Protein AF-A0A379V0P2-F1 (afdb_monomer)

Foldseek 3Di:
DPPQVVDPDGPPDDQDPDDDLPPDAQANVVCLLQPDAQDPVNLVVLLVVLVLQLVCQDPVVVVDPDPDADDDDDDPPPCRVSSVSLVLQLQQQDWGDDPRDIHTSLVSCVVRDPDPVSSVSSVSNNVAREDEQTDALVVQFDPPCPDCRVLLSVLLSVLVVVVHHSPDSLRSVVLVVCVVVVLNVQLQVQLCVQPVDGCSVCVVVCVVCLQSSLRSCCRSVVHDSVVSSVCSVCSVVPDDDDPVVSVVSVCVVVVVVPVGYHYDYHDDDDDDDDDDD

Solvent-accessible surface area (backbone atoms only — not comparable to full-atom values): 16680 Å² total; per-residue (Å²): 134,66,74,72,78,74,47,97,60,77,87,88,62,92,71,80,91,69,85,55,73,84,69,72,53,38,56,60,52,44,50,52,53,68,68,58,76,77,46,76,66,55,47,52,55,52,47,59,49,46,70,64,44,40,70,63,68,45,93,68,38,85,80,50,90,75,83,81,81,72,84,79,81,79,63,90,89,68,47,64,68,50,51,53,51,52,49,44,34,36,45,43,34,36,75,31,50,50,97,93,44,74,46,40,40,56,66,58,43,62,86,65,50,87,52,66,68,59,53,48,48,52,49,58,44,35,71,40,52,33,52,66,62,72,65,56,59,82,83,58,49,60,92,82,48,82,71,62,37,69,58,51,36,51,48,23,57,50,26,46,74,75,70,40,49,40,90,44,67,41,57,24,49,50,52,49,53,30,48,76,71,70,28,38,68,48,24,41,51,40,29,27,72,74,68,78,42,57,50,91,74,48,60,87,51,42,87,82,43,46,66,57,48,13,48,15,42,11,70,38,71,72,49,53,48,68,61,30,37,55,48,61,77,40,34,75,82,68,55,77,86,47,72,66,54,50,52,48,51,53,46,54,57,41,53,69,61,38,89,71,49,50,78,57,86,63,70,64,85,91,79,81,90,77,96,74,135

Structure (mmCIF, N/CA/C/O backbone):
data_AF-A0A379V0P2-F1
#
_entry.id   AF-A0A379V0P2-F1
#
loop_
_atom_site.group_PDB
_atom_site.id
_atom_site.type_symbol
_atom_site.label_atom_id
_atom_site.label_alt_id
_atom_site.label_comp_id
_atom_site.label_asym_id
_atom_site.label_entity_id
_atom_site.label_seq_id
_atom_site.pdbx_PDB_ins_code
_atom_site.Cartn_x
_atom_site.Cartn_y
_atom_site.Cartn_z
_atom_site.occupancy
_atom_site.B_iso_or_equiv
_atom_site.auth_seq_id
_atom_site.auth_comp_id
_atom_site.auth_asym_id
_atom_site.auth_atom_id
_atom_site.pdbx_PDB_model_num
ATOM 1 N N . MET A 1 1 ? 5.912 12.669 -48.091 1.00 65.56 1 MET A N 1
ATOM 2 C CA . MET A 1 1 ? 6.358 11.934 -46.890 1.00 65.56 1 MET A CA 1
ATOM 3 C C . MET A 1 1 ? 5.606 12.523 -45.713 1.00 65.56 1 MET A C 1
ATOM 5 O O . MET A 1 1 ? 5.783 13.708 -45.461 1.00 65.56 1 MET A O 1
ATOM 9 N N . ASN A 1 2 ? 4.696 11.772 -45.091 1.00 76.38 2 ASN A N 1
ATOM 10 C CA . ASN A 1 2 ? 3.996 12.263 -43.905 1.00 76.38 2 ASN A CA 1
ATOM 11 C C . ASN A 1 2 ? 4.897 12.003 -42.688 1.00 76.38 2 ASN A C 1
ATOM 13 O O . ASN A 1 2 ? 5.326 10.869 -42.485 1.00 76.38 2 ASN A O 1
ATOM 17 N N . ILE A 1 3 ? 5.233 13.050 -41.932 1.00 79.44 3 ILE A N 1
ATOM 18 C CA . ILE A 1 3 ? 6.176 12.992 -40.799 1.00 79.44 3 ILE A CA 1
ATOM 19 C C . ILE A 1 3 ? 5.711 11.976 -39.742 1.00 79.44 3 ILE A C 1
ATOM 21 O O . ILE A 1 3 ? 6.533 11.308 -39.124 1.00 79.44 3 ILE A O 1
ATOM 25 N N . GLU A 1 4 ? 4.398 11.785 -39.612 1.00 78.44 4 GLU A N 1
ATOM 26 C CA . GLU A 1 4 ? 3.777 10.786 -38.736 1.00 78.44 4 GLU A CA 1
ATOM 27 C C . GLU A 1 4 ? 4.279 9.357 -38.983 1.00 78.44 4 GLU A C 1
ATOM 29 O O . GLU A 1 4 ? 4.405 8.586 -38.039 1.00 78.44 4 GLU A O 1
ATOM 34 N N . GLN A 1 5 ? 4.617 9.010 -40.228 1.00 78.94 5 GLN A N 1
ATOM 35 C CA . GLN A 1 5 ? 5.043 7.658 -40.613 1.00 78.94 5 GLN A CA 1
ATOM 36 C C . GLN A 1 5 ? 6.495 7.338 -40.220 1.00 78.94 5 GLN A C 1
ATOM 38 O O . GLN A 1 5 ? 6.946 6.215 -40.419 1.00 78.94 5 GLN A O 1
ATOM 43 N N . ILE A 1 6 ? 7.236 8.318 -39.693 1.00 83.25 6 ILE A N 1
ATOM 44 C CA . ILE A 1 6 ? 8.616 8.145 -39.217 1.00 83.25 6 ILE A CA 1
ATOM 45 C C . ILE A 1 6 ? 8.632 7.644 -37.766 1.00 83.25 6 ILE A C 1
ATOM 47 O O . ILE A 1 6 ? 9.599 7.018 -37.336 1.00 83.25 6 ILE A O 1
ATOM 51 N N . PHE A 1 7 ? 7.579 7.926 -36.997 1.00 77.56 7 PHE A N 1
ATOM 52 C CA . PHE A 1 7 ? 7.532 7.601 -35.578 1.00 77.56 7 PHE A CA 1
ATOM 53 C C . PHE A 1 7 ? 7.066 6.166 -35.353 1.00 77.56 7 PHE A C 1
ATOM 55 O O . PHE A 1 7 ? 6.069 5.724 -35.914 1.00 77.56 7 PHE A O 1
ATOM 62 N N . GLU A 1 8 ? 7.755 5.467 -34.453 1.00 79.56 8 GLU A N 1
ATOM 63 C CA . GLU A 1 8 ? 7.392 4.114 -34.019 1.00 79.56 8 GLU A CA 1
ATOM 64 C C . GLU A 1 8 ? 6.000 4.062 -33.364 1.00 79.56 8 GLU A C 1
ATOM 66 O O . GLU A 1 8 ? 5.297 3.057 -33.448 1.00 79.56 8 GLU A O 1
ATOM 71 N N . LYS A 1 9 ? 5.568 5.170 -32.750 1.00 80.44 9 LYS A N 1
ATOM 72 C CA . LYS A 1 9 ? 4.276 5.295 -32.069 1.00 80.44 9 LYS A CA 1
ATOM 73 C C . LYS A 1 9 ? 3.488 6.512 -32.554 1.00 80.44 9 LYS A C 1
ATOM 75 O O . LYS A 1 9 ? 4.064 7.551 -32.875 1.00 80.44 9 LYS A O 1
ATOM 80 N N . ARG A 1 10 ? 2.153 6.407 -32.525 1.00 79.19 10 ARG A N 1
ATOM 81 C CA . ARG A 1 10 ? 1.208 7.448 -32.980 1.00 79.19 10 ARG A CA 1
ATOM 82 C C . ARG A 1 10 ? 1.357 8.773 -32.229 1.00 79.19 10 ARG A C 1
ATOM 84 O O . ARG A 1 10 ? 1.380 8.768 -31.004 1.00 79.19 10 ARG A O 1
ATOM 91 N N . LEU A 1 11 ? 1.400 9.903 -32.934 1.00 74.62 11 LEU A N 1
ATOM 92 C CA . LEU A 1 11 ? 1.623 11.229 -32.331 1.00 74.62 11 LEU A CA 1
ATOM 93 C C . LEU A 1 11 ? 0.430 11.783 -31.535 1.00 74.62 11 LEU A C 1
ATOM 95 O O . LEU A 1 11 ? 0.625 12.623 -30.665 1.00 74.62 11 LEU A O 1
ATOM 99 N N . ASP A 1 12 ? -0.788 11.315 -31.804 1.00 76.25 12 ASP A N 1
ATOM 100 C CA . ASP A 1 12 ? -2.032 11.787 -31.180 1.00 76.25 12 ASP A CA 1
ATOM 101 C C . ASP A 1 12 ? -2.375 11.083 -29.856 1.00 76.25 12 ASP A C 1
ATOM 103 O O . ASP A 1 12 ? -3.457 11.272 -29.296 1.00 76.25 12 ASP A O 1
ATOM 107 N N . ARG A 1 13 ? -1.453 10.266 -29.338 1.00 74.31 13 ARG A N 1
ATOM 108 C CA . ARG A 1 13 ? -1.627 9.554 -28.071 1.00 74.31 13 ARG A CA 1
ATOM 109 C C . ARG A 1 13 ? -1.558 10.514 -26.884 1.00 74.31 13 ARG A C 1
ATOM 111 O O . ARG A 1 13 ? -0.700 11.392 -26.823 1.00 74.31 13 ARG A O 1
ATOM 118 N N . ASN A 1 14 ? -2.449 10.320 -25.915 1.00 71.19 14 ASN A N 1
ATOM 119 C CA . ASN A 1 14 ? -2.467 11.124 -24.700 1.00 71.19 14 ASN A CA 1
ATOM 120 C C . ASN A 1 14 ? -1.348 10.666 -23.751 1.00 71.19 14 ASN A C 1
ATOM 122 O O . ASN A 1 14 ? -1.363 9.527 -23.284 1.00 71.19 14 ASN A O 1
ATOM 126 N N . ILE A 1 15 ? -0.384 11.546 -23.475 1.00 69.69 15 ILE A N 1
ATOM 127 C CA . ILE A 1 15 ? 0.731 11.288 -22.558 1.00 69.69 15 ILE A CA 1
ATOM 128 C C . ILE A 1 15 ? 0.608 12.252 -21.384 1.00 69.69 15 ILE A C 1
ATOM 130 O O . ILE A 1 15 ? 0.593 13.472 -21.559 1.00 69.69 15 ILE A O 1
ATOM 134 N N . ASN A 1 16 ? 0.565 11.709 -20.170 1.00 68.25 16 ASN A N 1
ATOM 135 C CA . ASN A 1 16 ? 0.543 12.528 -18.966 1.00 68.25 16 ASN A CA 1
ATOM 136 C C . ASN A 1 16 ? 1.901 13.226 -18.797 1.00 68.25 16 ASN A C 1
ATOM 138 O O . ASN A 1 16 ? 2.923 12.581 -18.576 1.00 68.25 16 ASN A O 1
ATOM 142 N N . GLY A 1 17 ? 1.912 14.560 -18.869 1.00 59.22 17 GLY A N 1
ATOM 143 C CA . GLY A 1 17 ? 3.137 15.354 -18.714 1.00 59.22 17 GLY A CA 1
ATOM 144 C C . GLY A 1 17 ? 3.717 15.353 -17.292 1.00 59.22 17 GLY A C 1
ATOM 145 O O . GLY A 1 17 ? 4.877 15.710 -17.101 1.00 59.22 17 GLY A O 1
ATOM 146 N N . VAL A 1 18 ? 2.928 14.954 -16.288 1.00 68.06 18 VAL A N 1
ATOM 147 C CA . VAL A 1 18 ? 3.353 14.873 -14.885 1.00 68.06 18 VAL A CA 1
ATOM 148 C C . VAL A 1 18 ? 2.914 13.541 -14.295 1.00 68.06 18 VAL A C 1
ATOM 150 O O . VAL A 1 18 ? 1.723 13.250 -14.216 1.00 68.06 18 VAL A O 1
ATOM 153 N N . VAL A 1 19 ? 3.887 12.761 -13.827 1.00 69.31 19 VAL A N 1
ATOM 154 C CA . VAL A 1 19 ? 3.643 11.496 -13.131 1.00 69.31 19 VAL A CA 1
ATOM 155 C C . VAL A 1 19 ? 3.271 11.782 -11.677 1.00 69.31 19 VAL A C 1
ATOM 157 O O . VAL A 1 19 ? 4.075 12.334 -10.924 1.00 69.31 19 VAL A O 1
ATOM 160 N N . LYS A 1 20 ? 2.059 11.387 -11.280 1.00 73.00 20 LYS A N 1
ATOM 161 C CA . LYS A 1 20 ? 1.567 11.455 -9.897 1.00 73.00 20 LYS A CA 1
ATOM 162 C C . LYS A 1 20 ? 1.593 10.072 -9.257 1.00 73.00 20 LYS A C 1
ATOM 164 O O . LYS A 1 20 ? 1.265 9.085 -9.918 1.00 73.00 20 LYS A O 1
ATOM 169 N N . ALA A 1 21 ? 1.978 10.005 -7.985 1.00 68.62 21 ALA A N 1
ATOM 170 C CA . ALA A 1 21 ? 2.024 8.751 -7.232 1.00 68.62 21 ALA A CA 1
ATOM 171 C C . ALA A 1 21 ? 0.614 8.191 -6.982 1.00 68.62 21 ALA A C 1
ATOM 173 O O . ALA A 1 21 ? 0.418 6.981 -6.991 1.00 68.62 21 ALA A O 1
ATOM 174 N N . GLU A 1 22 ? -0.363 9.082 -6.817 1.00 67.19 22 GLU A N 1
ATOM 175 C CA . GLU A 1 22 ? -1.757 8.774 -6.493 1.00 67.19 22 GLU A CA 1
ATOM 176 C C . GLU A 1 22 ? -2.541 8.268 -7.714 1.00 67.19 22 GLU A C 1
ATOM 178 O O . GLU A 1 22 ? -3.561 7.593 -7.573 1.00 67.19 22 GLU A O 1
ATOM 183 N N . GLN A 1 23 ? -2.062 8.572 -8.92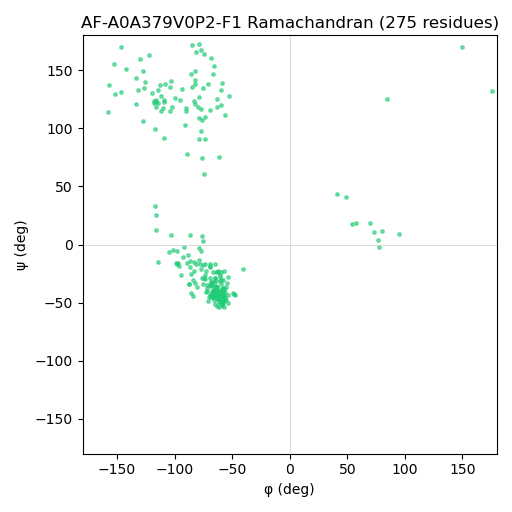6 1.00 75.44 23 GLN A N 1
ATOM 184 C CA . GLN A 1 23 ? -2.681 8.117 -10.165 1.00 75.44 23 GLN A CA 1
ATOM 185 C C . GLN A 1 23 ? -2.339 6.650 -10.406 1.00 75.44 23 GLN A C 1
ATOM 187 O O . GLN A 1 23 ? -1.263 6.311 -10.905 1.00 75.44 23 GLN A O 1
ATOM 192 N N . THR A 1 24 ? -3.274 5.792 -10.022 1.00 72.81 24 THR A N 1
ATOM 193 C CA . THR A 1 24 ? -3.113 4.342 -10.025 1.00 72.81 24 THR A CA 1
ATOM 194 C C . THR A 1 24 ? -4.075 3.649 -10.981 1.00 72.81 24 THR A C 1
ATOM 196 O O . THR A 1 24 ? -4.158 2.435 -10.918 1.00 72.81 24 THR A O 1
ATOM 199 N N . ASP A 1 25 ? -4.778 4.340 -11.881 1.00 86.62 25 ASP A N 1
ATOM 200 C CA . ASP A 1 25 ? -5.670 3.682 -12.842 1.00 86.62 25 ASP A CA 1
ATOM 201 C C . ASP A 1 25 ? -4.904 2.813 -13.857 1.00 86.62 25 ASP A C 1
ATOM 203 O O . ASP A 1 25 ? -3.771 3.113 -14.244 1.00 86.62 25 ASP A O 1
ATOM 207 N N . ASP A 1 26 ? -5.531 1.714 -14.282 1.00 87.81 26 ASP A N 1
ATOM 208 C CA . ASP A 1 26 ? -4.913 0.712 -15.156 1.00 87.81 26 ASP A CA 1
ATOM 209 C C . ASP A 1 26 ? -4.535 1.269 -16.533 1.00 87.81 26 ASP A C 1
ATOM 211 O O . ASP A 1 26 ? -3.484 0.915 -17.063 1.00 87.81 26 ASP A O 1
ATOM 215 N N . ALA A 1 27 ? -5.347 2.168 -17.095 1.00 87.62 27 ALA A N 1
ATOM 216 C CA . ALA A 1 27 ? -5.077 2.762 -18.401 1.00 87.62 27 ALA A CA 1
ATOM 217 C C . ALA A 1 27 ? -3.817 3.638 -18.370 1.00 87.62 27 ALA A C 1
ATOM 219 O O . ALA A 1 27 ? -2.966 3.535 -19.253 1.00 87.62 27 ALA A O 1
ATOM 220 N N . SER A 1 28 ? -3.658 4.460 -17.333 1.00 87.56 28 SER A N 1
ATOM 221 C CA . SER A 1 28 ? -2.463 5.283 -17.153 1.00 87.56 28 SER A CA 1
ATOM 222 C C . SER A 1 28 ? -1.237 4.432 -16.847 1.00 87.56 28 SER A C 1
ATOM 224 O O . SER A 1 28 ? -0.189 4.662 -17.442 1.00 87.56 28 SER A O 1
ATOM 226 N N . ALA A 1 29 ? -1.363 3.415 -15.987 1.00 90.06 29 ALA A N 1
ATOM 227 C CA . ALA A 1 29 ? -0.268 2.489 -15.700 1.00 90.06 29 ALA A CA 1
ATOM 228 C C . ALA A 1 29 ? 0.183 1.726 -16.957 1.00 90.06 29 ALA A C 1
ATOM 230 O O . ALA A 1 29 ? 1.381 1.574 -17.179 1.00 90.06 29 ALA A O 1
ATOM 231 N N . TRP A 1 30 ? -0.759 1.297 -17.803 1.00 92.50 30 TRP A N 1
ATOM 232 C CA . TRP A 1 30 ? -0.465 0.672 -19.091 1.00 92.50 30 TRP A CA 1
ATOM 233 C C . TRP A 1 30 ? 0.345 1.599 -19.995 1.00 92.50 30 TRP A C 1
ATOM 235 O O . TRP A 1 30 ? 1.387 1.197 -20.503 1.00 92.50 30 TRP A O 1
ATOM 245 N N . ILE A 1 31 ? -0.117 2.839 -20.187 1.00 90.00 31 ILE A N 1
ATOM 246 C CA . ILE A 1 31 ? 0.573 3.821 -21.035 1.00 90.00 31 ILE A CA 1
ATOM 247 C C . ILE A 1 31 ? 1.964 4.129 -20.469 1.00 90.00 31 ILE A C 1
ATOM 249 O O . ILE A 1 31 ? 2.933 4.141 -21.221 1.00 90.00 31 ILE A O 1
ATOM 253 N N . GLU A 1 32 ? 2.091 4.330 -19.154 1.00 90.94 32 GLU A N 1
ATOM 254 C CA . GLU A 1 32 ? 3.380 4.559 -18.489 1.00 90.94 32 GLU A CA 1
ATOM 255 C C . GLU A 1 32 ? 4.348 3.390 -18.728 1.00 90.94 32 GLU A C 1
ATOM 257 O O . GLU A 1 32 ? 5.478 3.611 -19.160 1.00 90.94 32 GLU A O 1
ATOM 262 N N . LEU A 1 33 ? 3.900 2.148 -18.507 1.00 92.75 33 LEU A N 1
ATOM 263 C CA . LEU A 1 33 ? 4.700 0.941 -18.724 1.00 92.75 33 LEU A CA 1
ATOM 264 C C . LEU A 1 33 ? 5.085 0.756 -20.190 1.00 92.75 33 LEU A C 1
ATOM 266 O O . LEU A 1 33 ? 6.221 0.378 -20.459 1.00 92.75 33 LEU A O 1
ATOM 270 N N . ASP A 1 34 ? 4.180 1.030 -21.129 1.00 91.62 34 ASP A N 1
ATOM 271 C CA . ASP A 1 34 ? 4.408 0.874 -22.566 1.00 91.62 34 ASP A CA 1
ATOM 272 C C . ASP A 1 34 ? 5.343 1.955 -23.131 1.00 91.62 34 ASP A C 1
ATOM 274 O O . ASP A 1 34 ? 6.252 1.656 -23.909 1.00 91.62 34 ASP A O 1
ATOM 278 N N . GLU A 1 35 ? 5.193 3.210 -22.705 1.00 88.62 35 GLU A N 1
ATOM 279 C CA . GLU A 1 35 ? 6.041 4.335 -23.124 1.00 88.62 35 GLU A CA 1
ATOM 280 C C . GLU A 1 35 ? 7.392 4.384 -22.398 1.00 88.62 35 GLU A C 1
ATOM 282 O O . GLU A 1 35 ? 8.284 5.110 -22.833 1.00 88.62 35 GLU A O 1
ATOM 287 N N . TYR A 1 36 ? 7.583 3.633 -21.307 1.00 91.44 36 TYR A N 1
ATOM 288 C CA . TYR A 1 36 ? 8.836 3.685 -20.556 1.00 91.44 36 TYR A CA 1
ATOM 289 C C . TYR A 1 36 ? 10.026 3.201 -21.392 1.00 91.44 36 TYR A C 1
ATOM 291 O O . TYR A 1 36 ? 10.072 2.039 -21.800 1.00 91.44 36 TYR A O 1
ATOM 299 N N . VAL A 1 37 ? 11.006 4.075 -21.622 1.00 89.75 37 VAL A N 1
ATOM 300 C CA . VAL A 1 37 ? 12.232 3.754 -22.363 1.00 89.75 37 VAL A CA 1
ATOM 301 C C . VAL A 1 37 ? 13.367 3.492 -21.382 1.00 89.75 37 VAL A C 1
ATOM 303 O O . VAL A 1 37 ? 13.680 4.334 -20.540 1.00 89.75 37 VAL A O 1
ATOM 306 N N . ILE A 1 38 ? 14.016 2.338 -21.520 1.00 90.44 38 ILE A N 1
ATOM 307 C CA . ILE A 1 38 ? 15.169 1.958 -20.703 1.00 90.44 38 ILE A CA 1
ATOM 308 C C . ILE A 1 38 ? 16.434 2.426 -21.417 1.00 90.44 38 ILE A C 1
ATOM 310 O O . ILE A 1 38 ? 16.875 1.825 -22.396 1.00 90.44 38 ILE A O 1
ATOM 314 N N . THR A 1 39 ? 17.011 3.529 -20.944 1.00 91.38 39 THR A N 1
ATOM 315 C CA . THR A 1 39 ? 18.349 3.947 -21.378 1.00 91.38 39 THR A CA 1
ATOM 316 C C . THR A 1 39 ? 19.416 3.097 -20.695 1.00 91.38 39 THR A C 1
ATOM 318 O O . THR A 1 39 ? 19.152 2.413 -19.705 1.00 91.38 39 THR A O 1
ATOM 321 N N . ARG A 1 40 ? 20.656 3.181 -21.183 1.00 90.00 40 ARG A N 1
ATOM 322 C CA . ARG A 1 40 ? 21.793 2.458 -20.601 1.00 90.00 40 ARG A CA 1
ATOM 323 C C . ARG A 1 40 ? 22.015 2.809 -19.124 1.00 90.00 40 ARG A C 1
ATOM 325 O O . ARG A 1 40 ? 22.353 1.942 -18.325 1.00 90.00 40 ARG A O 1
ATOM 332 N N . GLU A 1 41 ? 21.817 4.071 -18.757 1.00 90.31 41 GLU A N 1
ATOM 333 C CA . GLU A 1 41 ? 21.939 4.552 -17.380 1.00 90.31 41 GLU A CA 1
ATOM 334 C C . GLU A 1 41 ? 20.818 3.997 -16.494 1.00 90.31 41 GLU A C 1
ATOM 336 O O . GLU A 1 41 ? 21.085 3.507 -15.397 1.00 90.31 41 GLU A O 1
ATOM 341 N N . LEU A 1 42 ? 19.569 4.023 -16.979 1.00 90.94 42 LEU A N 1
ATOM 342 C CA . LEU A 1 42 ? 18.424 3.464 -16.255 1.00 90.94 42 LEU A CA 1
ATOM 343 C C . LEU A 1 42 ? 18.568 1.957 -16.048 1.00 90.94 42 LEU A C 1
ATOM 345 O O . LEU A 1 42 ? 18.282 1.468 -14.956 1.00 90.94 42 LEU A O 1
ATOM 349 N N . GLU A 1 43 ? 19.057 1.233 -17.056 1.00 91.44 43 GLU A N 1
ATOM 350 C CA . GLU A 1 43 ? 19.358 -0.192 -16.930 1.00 91.44 43 GLU A CA 1
ATOM 351 C C . GLU A 1 43 ? 20.383 -0.442 -15.815 1.00 91.44 43 GLU A C 1
ATOM 353 O O . GLU A 1 43 ? 20.175 -1.313 -14.972 1.00 91.44 43 GLU A O 1
ATOM 358 N N . GLY A 1 44 ? 21.446 0.367 -15.748 1.00 92.31 44 GLY A N 1
ATOM 359 C CA . GLY A 1 44 ? 22.437 0.297 -14.672 1.00 92.31 44 GLY A CA 1
ATOM 360 C C . GLY A 1 44 ? 21.830 0.510 -13.280 1.00 92.31 44 GLY A C 1
ATOM 361 O O . GLY A 1 44 ? 22.144 -0.234 -12.351 1.00 92.31 44 GLY A O 1
ATOM 362 N N . HIS A 1 45 ? 20.921 1.479 -13.130 1.00 92.31 45 HIS A N 1
ATOM 363 C CA . HIS A 1 45 ? 20.222 1.723 -11.864 1.00 92.31 45 HIS A CA 1
ATOM 364 C C . HIS A 1 45 ? 19.289 0.576 -11.463 1.00 92.31 45 HIS A C 1
ATOM 366 O O . HIS A 1 45 ? 19.288 0.175 -10.298 1.00 92.31 45 HIS A O 1
ATOM 372 N N . LEU A 1 46 ? 18.515 0.032 -12.408 1.00 92.38 46 LEU A N 1
ATOM 373 C CA . LEU A 1 46 ? 17.653 -1.118 -12.137 1.00 92.38 46 LEU A CA 1
ATOM 374 C C . LEU A 1 46 ? 18.488 -2.348 -11.765 1.00 92.38 46 LEU A C 1
ATOM 376 O O . LEU A 1 46 ? 18.161 -3.033 -10.800 1.00 92.38 46 LEU A O 1
ATOM 380 N N . ARG A 1 47 ? 19.596 -2.602 -12.469 1.00 91.94 47 ARG A N 1
ATOM 381 C CA . ARG A 1 47 ? 20.501 -3.716 -12.170 1.00 91.94 47 ARG A CA 1
ATOM 382 C C . ARG A 1 47 ? 21.047 -3.634 -10.751 1.00 91.94 47 ARG A C 1
ATOM 384 O O . ARG A 1 47 ? 20.890 -4.582 -9.991 1.00 91.94 47 ARG A O 1
ATOM 391 N N . HIS A 1 48 ? 21.579 -2.477 -10.365 1.00 90.62 48 HIS A N 1
ATOM 392 C CA . HIS A 1 48 ? 22.095 -2.266 -9.014 1.00 90.62 48 HIS A CA 1
ATOM 393 C C . HIS A 1 48 ? 21.025 -2.487 -7.930 1.00 90.62 48 HIS A C 1
ATOM 395 O O . HIS A 1 48 ? 21.294 -3.063 -6.871 1.00 90.62 48 HIS A O 1
ATOM 401 N N . PHE A 1 49 ? 19.786 -2.065 -8.206 1.00 91.19 49 PHE A N 1
ATOM 402 C CA . PHE A 1 49 ? 18.655 -2.336 -7.328 1.00 91.19 49 PHE A CA 1
ATOM 403 C C . PHE A 1 49 ? 18.375 -3.844 -7.210 1.00 91.19 49 PHE A C 1
ATOM 405 O O . PHE A 1 49 ? 18.323 -4.363 -6.096 1.00 91.19 49 PHE A O 1
ATOM 412 N N . PHE A 1 50 ? 18.221 -4.559 -8.331 1.00 88.88 50 PHE A N 1
ATOM 413 C CA . PHE A 1 50 ? 17.860 -5.982 -8.323 1.00 88.88 50 PHE A CA 1
ATOM 414 C C . PHE A 1 50 ? 18.973 -6.884 -7.772 1.00 88.88 50 PHE A C 1
ATOM 416 O O . PHE A 1 50 ? 18.661 -7.846 -7.074 1.00 88.88 50 PHE A O 1
ATOM 423 N N . GLU A 1 51 ? 20.247 -6.536 -7.967 1.00 86.25 51 GLU A N 1
ATOM 424 C CA . GLU A 1 51 ? 21.390 -7.209 -7.327 1.00 86.25 51 GLU A CA 1
ATOM 425 C C . GLU A 1 51 ? 21.304 -7.170 -5.794 1.00 86.25 51 GLU A C 1
ATOM 427 O O . GLU A 1 51 ? 21.639 -8.144 -5.122 1.00 86.25 51 GLU A O 1
ATOM 432 N N . SER A 1 52 ? 20.815 -6.057 -5.238 1.00 84.06 52 SER A N 1
ATOM 433 C CA . SER A 1 52 ? 20.625 -5.891 -3.791 1.00 84.06 52 SER A CA 1
ATOM 434 C C . SER A 1 52 ? 19.310 -6.509 -3.301 1.00 84.06 52 SER A C 1
ATOM 436 O O . SER A 1 52 ? 19.225 -6.997 -2.177 1.00 84.06 52 SER A O 1
ATOM 438 N N . TYR A 1 53 ? 18.271 -6.481 -4.138 1.00 84.44 53 TYR A N 1
ATOM 439 C CA . TYR A 1 53 ? 16.910 -6.876 -3.782 1.00 84.44 53 TYR A CA 1
ATOM 440 C C . TYR A 1 53 ? 16.661 -8.389 -3.878 1.00 84.44 53 TYR A C 1
ATOM 442 O O . TYR A 1 53 ? 16.068 -8.969 -2.972 1.00 84.44 53 TYR A O 1
ATOM 450 N N . VAL A 1 54 ? 17.116 -9.052 -4.948 1.00 84.19 54 VAL A N 1
ATOM 451 C CA . VAL A 1 54 ? 16.860 -10.487 -5.200 1.00 84.19 54 VAL A CA 1
ATOM 452 C C . VAL A 1 54 ? 17.366 -11.396 -4.068 1.00 84.19 54 VAL A C 1
ATOM 454 O O . VAL A 1 54 ? 16.618 -12.282 -3.648 1.00 84.19 54 VAL A O 1
ATOM 457 N N . PRO A 1 55 ? 18.569 -11.187 -3.491 1.00 79.75 55 PRO A N 1
ATOM 458 C CA . PRO A 1 55 ? 19.014 -11.972 -2.339 1.00 79.75 55 PRO A CA 1
ATOM 459 C C . PRO A 1 55 ? 18.090 -11.847 -1.116 1.00 79.75 55 PRO A C 1
ATOM 461 O O . PRO A 1 55 ? 18.050 -12.747 -0.278 1.00 79.75 55 PRO A O 1
ATOM 464 N N . ALA A 1 56 ? 17.323 -10.755 -1.015 1.00 74.69 56 ALA A N 1
ATOM 465 C CA . ALA A 1 56 ? 16.418 -10.492 0.099 1.00 74.69 56 ALA A CA 1
ATOM 466 C C . ALA A 1 56 ? 15.018 -11.105 -0.051 1.00 74.69 56 ALA A C 1
ATOM 468 O O . ALA A 1 56 ? 14.287 -11.172 0.938 1.00 74.69 56 ALA A O 1
ATOM 469 N N . THR A 1 57 ? 14.627 -11.560 -1.245 1.00 70.88 57 THR A N 1
ATOM 470 C CA . THR A 1 57 ? 13.272 -12.082 -1.506 1.00 70.88 57 THR A CA 1
ATOM 471 C C . THR A 1 57 ? 13.167 -13.610 -1.481 1.00 70.88 57 THR A C 1
ATOM 473 O O . THR A 1 57 ? 12.070 -14.147 -1.302 1.00 70.88 57 THR A O 1
ATOM 476 N N . GLY A 1 58 ? 14.297 -14.321 -1.561 1.00 64.12 58 GLY A N 1
ATOM 477 C CA . GLY A 1 58 ? 14.356 -15.785 -1.605 1.00 64.12 58 GLY A CA 1
ATOM 478 C C . GLY A 1 58 ? 14.188 -16.517 -0.256 1.00 64.12 58 GLY A C 1
ATOM 479 O O . GLY A 1 58 ? 14.179 -15.910 0.816 1.00 64.12 58 GLY A O 1
ATOM 480 N N . PRO A 1 59 ? 14.085 -17.862 -0.269 1.00 56.09 59 PRO A N 1
ATOM 481 C CA . PRO A 1 59 ? 13.941 -18.698 0.932 1.00 56.09 59 PRO A CA 1
ATOM 482 C C . PRO A 1 59 ? 15.152 -18.667 1.886 1.00 56.09 59 PRO A C 1
ATOM 484 O O . PRO A 1 59 ? 14.994 -18.991 3.062 1.00 56.09 59 PRO A O 1
ATOM 487 N N . GLU A 1 60 ? 16.327 -18.210 1.435 1.00 52.25 60 GLU A N 1
ATOM 488 C CA . GLU A 1 60 ? 17.515 -17.973 2.279 1.00 52.25 60 GLU A CA 1
ATOM 489 C C . GLU A 1 60 ? 17.445 -16.702 3.150 1.00 52.25 60 GLU A C 1
ATOM 491 O O . GLU A 1 60 ? 18.367 -16.430 3.921 1.00 52.25 60 GLU A O 1
ATOM 496 N N . ARG A 1 61 ? 16.320 -15.973 3.107 1.00 54.69 61 ARG A N 1
ATOM 497 C CA . ARG A 1 61 ? 15.950 -14.813 3.947 1.00 54.69 61 ARG A CA 1
ATOM 498 C C . ARG A 1 61 ? 16.308 -14.901 5.438 1.00 54.69 61 ARG A C 1
ATOM 500 O O . ARG A 1 61 ? 16.425 -13.876 6.094 1.00 54.69 61 ARG A O 1
ATOM 507 N N . ILE A 1 62 ? 16.515 -16.105 5.971 1.00 48.66 62 ILE A N 1
ATOM 508 C CA . ILE A 1 62 ? 16.887 -16.363 7.370 1.00 48.66 62 ILE A CA 1
ATOM 509 C C . ILE A 1 62 ? 18.294 -15.833 7.717 1.00 48.66 62 ILE A C 1
ATOM 511 O O . ILE A 1 62 ? 18.558 -15.559 8.883 1.00 48.66 62 ILE A O 1
ATOM 515 N N . ARG A 1 63 ? 19.201 -15.650 6.744 1.00 45.56 63 ARG A N 1
ATOM 516 C CA . ARG A 1 63 ? 20.587 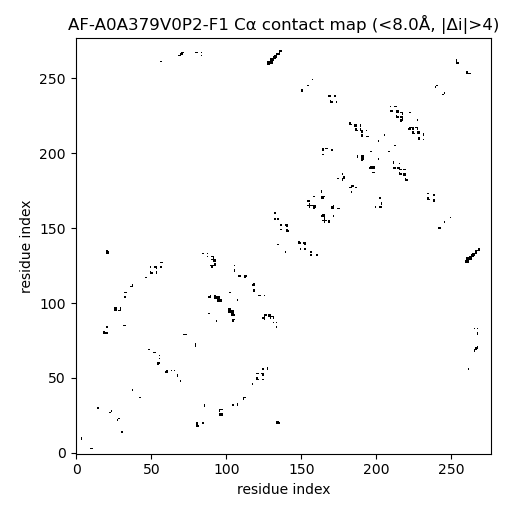-15.218 7.025 1.00 45.56 63 ARG A CA 1
ATOM 517 C C . ARG A 1 63 ? 20.835 -13.714 6.966 1.00 45.56 63 ARG A C 1
ATOM 519 O O . ARG A 1 63 ? 21.898 -13.274 7.394 1.00 45.56 63 ARG A O 1
ATOM 526 N N . MET A 1 64 ? 19.886 -12.931 6.467 1.00 47.41 64 MET A N 1
ATOM 527 C CA . MET A 1 64 ? 20.043 -11.488 6.390 1.00 47.41 64 MET A CA 1
ATOM 528 C C . MET A 1 64 ? 18.842 -10.807 7.042 1.00 47.41 64 MET A C 1
ATOM 530 O O . MET A 1 64 ? 17.749 -10.757 6.481 1.00 47.41 64 MET A O 1
ATOM 534 N N . GLU A 1 65 ? 19.058 -10.246 8.229 1.00 52.19 65 GLU A N 1
ATOM 535 C CA . GLU A 1 65 ? 18.226 -9.181 8.791 1.00 52.19 65 GLU A CA 1
ATOM 536 C C . GLU A 1 65 ? 18.319 -7.964 7.849 1.00 52.19 65 GLU A C 1
ATOM 538 O O . GLU A 1 65 ? 19.094 -7.034 8.069 1.00 52.19 65 GLU A O 1
ATOM 543 N N . ASN A 1 66 ? 17.633 -8.026 6.707 1.00 53.81 66 ASN A N 1
ATOM 544 C CA . ASN A 1 66 ? 17.899 -7.167 5.558 1.00 53.81 66 ASN A CA 1
ATOM 545 C C . ASN A 1 66 ? 17.409 -5.735 5.791 1.00 53.81 66 ASN A C 1
ATOM 547 O O . ASN A 1 66 ? 16.285 -5.363 5.462 1.00 53.81 66 ASN A O 1
ATOM 551 N N . LYS A 1 67 ? 18.308 -4.914 6.337 1.00 65.94 67 LYS A N 1
ATOM 552 C CA . LYS A 1 67 ? 18.222 -3.453 6.438 1.00 65.94 67 LYS A CA 1
ATOM 553 C C . LYS A 1 67 ? 18.487 -2.810 5.071 1.00 65.94 67 LYS A C 1
ATOM 555 O O . LYS A 1 67 ? 19.460 -2.075 4.918 1.00 65.94 67 LYS A O 1
ATOM 560 N N . ILE A 1 68 ? 17.670 -3.113 4.061 1.00 74.31 68 ILE A N 1
ATOM 561 C CA . ILE A 1 68 ? 17.851 -2.509 2.735 1.00 74.31 68 ILE A CA 1
ATOM 562 C C . ILE A 1 68 ? 17.050 -1.212 2.655 1.00 74.31 68 ILE A C 1
ATOM 564 O O . ILE A 1 68 ? 15.826 -1.205 2.759 1.00 74.31 68 ILE A O 1
ATOM 568 N N . GLY A 1 69 ? 17.764 -0.106 2.465 1.00 81.44 69 GLY A N 1
ATOM 569 C CA . GLY A 1 69 ? 17.197 1.199 2.156 1.00 81.44 69 GLY A CA 1
ATOM 570 C C . GLY A 1 69 ? 17.729 1.680 0.814 1.00 81.44 69 GLY A C 1
ATOM 571 O O . GLY A 1 69 ? 18.936 1.664 0.587 1.00 81.44 69 GLY A O 1
ATOM 572 N N . VAL A 1 70 ? 16.832 2.116 -0.070 1.00 85.56 70 VAL A N 1
ATOM 573 C CA . VAL A 1 70 ? 17.189 2.653 -1.390 1.00 85.56 70 VAL A CA 1
ATOM 574 C C . VAL A 1 70 ? 16.884 4.143 -1.418 1.00 85.56 70 VAL A C 1
ATOM 576 O O . VAL A 1 70 ? 15.770 4.562 -1.104 1.00 85.56 70 VAL A O 1
ATOM 579 N N . TRP A 1 71 ? 17.877 4.941 -1.808 1.00 89.19 71 TRP A N 1
ATOM 580 C CA . TRP A 1 71 ? 17.752 6.387 -1.957 1.00 89.19 71 TRP A CA 1
ATOM 581 C C . TRP A 1 71 ? 17.947 6.784 -3.419 1.00 89.19 71 TRP A C 1
ATOM 583 O O . TRP A 1 71 ? 19.018 6.578 -3.986 1.00 89.19 71 TRP A O 1
ATOM 593 N N . VAL A 1 72 ? 16.919 7.379 -4.026 1.00 88.56 72 VAL A N 1
ATOM 594 C CA . VAL A 1 72 ? 16.962 7.859 -5.414 1.00 88.56 72 VAL A CA 1
ATOM 595 C C . VAL A 1 72 ? 17.096 9.381 -5.413 1.00 88.56 72 VAL A C 1
ATOM 597 O O . VAL A 1 72 ? 16.189 10.093 -4.981 1.00 88.56 72 VAL A O 1
ATOM 600 N N . SER A 1 73 ? 18.219 9.891 -5.917 1.00 88.81 73 SER A N 1
ATOM 601 C CA . SER A 1 73 ? 18.530 11.325 -5.994 1.00 88.81 73 SER A CA 1
ATOM 602 C C . SER A 1 73 ? 18.799 11.780 -7.433 1.00 88.81 73 SER A C 1
ATOM 604 O O . SER A 1 73 ? 18.990 10.969 -8.332 1.00 88.81 73 SER A O 1
ATOM 606 N N . GLY A 1 74 ? 18.746 13.095 -7.680 1.00 86.94 74 GLY A N 1
ATOM 607 C CA . GLY A 1 74 ? 18.906 13.675 -9.020 1.00 86.94 74 GLY A CA 1
ATOM 608 C C . GLY A 1 74 ? 18.136 14.984 -9.220 1.00 86.94 74 GLY A C 1
ATOM 609 O O . GLY A 1 74 ? 17.296 15.362 -8.398 1.00 86.94 74 GLY A O 1
ATOM 610 N N . PHE A 1 75 ? 18.394 15.675 -10.329 1.00 85.69 75 PHE A N 1
ATOM 611 C CA . PHE A 1 75 ? 17.835 17.000 -10.632 1.00 85.69 75 PHE A CA 1
ATOM 612 C C . PHE A 1 75 ? 16.320 16.993 -10.892 1.00 85.69 75 PHE A C 1
ATOM 614 O O . PHE A 1 75 ? 15.715 15.958 -11.176 1.00 85.69 75 PHE A O 1
ATOM 621 N N . PHE A 1 76 ? 15.669 18.152 -10.772 1.00 80.31 76 PHE A N 1
ATOM 622 C CA . PHE A 1 76 ? 14.262 18.287 -11.157 1.00 80.31 76 PHE A CA 1
ATOM 623 C C . PHE A 1 76 ? 14.077 17.930 -12.642 1.00 80.31 76 PHE A C 1
ATOM 625 O O . PHE A 1 76 ? 14.925 18.260 -13.465 1.00 80.31 76 PHE A O 1
ATOM 632 N N . GLY A 1 77 ? 13.003 17.209 -12.972 1.00 81.38 77 GLY A N 1
ATOM 633 C CA . GLY A 1 77 ? 12.755 16.727 -14.337 1.00 81.38 77 GLY A CA 1
ATOM 634 C C . GLY A 1 77 ? 13.572 15.499 -14.764 1.00 81.38 77 GLY A C 1
ATOM 635 O O . GLY A 1 77 ? 13.333 14.975 -15.842 1.00 81.38 77 GLY A O 1
ATOM 636 N N . SER A 1 78 ? 14.470 14.964 -13.925 1.00 84.75 78 SER A N 1
ATOM 637 C CA . SER A 1 78 ? 15.298 13.794 -14.277 1.00 84.75 78 SER A CA 1
ATOM 638 C C . SER A 1 78 ? 14.564 12.441 -14.235 1.00 84.75 78 SER A C 1
ATOM 640 O O . SER A 1 78 ? 15.204 11.397 -14.289 1.00 84.75 78 SER A O 1
ATOM 642 N N . GLY A 1 79 ? 13.240 12.430 -14.042 1.00 86.56 79 GLY A N 1
ATOM 643 C CA . GLY A 1 79 ? 12.436 11.202 -14.044 1.00 86.56 79 GLY A CA 1
ATOM 644 C C . GLY A 1 79 ? 12.436 10.366 -12.754 1.00 86.56 79 GLY A C 1
ATOM 645 O O . GLY A 1 79 ? 11.913 9.261 -12.778 1.00 86.56 79 GLY A O 1
ATOM 646 N N . LYS A 1 80 ? 12.947 10.857 -11.613 1.00 90.12 80 LYS A N 1
ATOM 647 C CA . LYS A 1 80 ? 13.025 10.082 -10.344 1.00 90.12 80 LYS A CA 1
ATOM 648 C C . LYS A 1 80 ? 11.695 9.477 -9.886 1.00 90.12 80 LYS A C 1
ATOM 650 O O . LYS A 1 80 ? 11.628 8.293 -9.577 1.00 90.12 80 LYS A O 1
ATOM 655 N N . SER A 1 81 ? 10.639 10.289 -9.838 1.00 87.19 81 SER A N 1
ATOM 656 C CA . SER A 1 81 ? 9.314 9.825 -9.413 1.00 87.19 81 SER A CA 1
ATOM 657 C C . SER A 1 81 ? 8.749 8.802 -10.397 1.00 87.19 81 SER A C 1
ATOM 659 O O . SER A 1 81 ? 8.151 7.820 -9.975 1.00 87.19 81 SER A O 1
ATOM 661 N N . HIS A 1 82 ? 9.009 8.988 -11.696 1.00 88.50 82 HIS A N 1
ATOM 662 C CA . HIS A 1 82 ? 8.625 8.023 -12.722 1.00 88.50 82 HIS A CA 1
ATOM 663 C C . HIS A 1 82 ? 9.395 6.706 -12.565 1.00 88.50 82 HIS A C 1
ATOM 665 O O . HIS A 1 82 ? 8.777 5.652 -12.562 1.00 88.50 82 HIS A O 1
ATOM 671 N N . PHE A 1 83 ? 10.708 6.755 -12.326 1.00 91.88 83 PHE A N 1
ATOM 672 C CA . PHE A 1 83 ? 11.529 5.575 -12.038 1.00 91.88 83 PHE A CA 1
ATOM 673 C C . PHE A 1 83 ? 10.992 4.776 -10.843 1.00 91.88 83 PHE A C 1
ATOM 675 O O . PHE A 1 83 ? 10.807 3.569 -10.950 1.00 91.88 83 PHE A O 1
ATOM 682 N N . ILE A 1 84 ? 10.678 5.444 -9.729 1.00 91.69 84 ILE A N 1
ATOM 683 C CA . ILE A 1 84 ? 10.124 4.789 -8.532 1.00 91.69 84 ILE A CA 1
ATOM 684 C C . ILE A 1 84 ? 8.750 4.173 -8.816 1.00 91.69 84 ILE A C 1
ATOM 686 O O . ILE A 1 84 ? 8.469 3.071 -8.353 1.00 91.69 84 ILE A O 1
ATOM 690 N N . LYS A 1 85 ? 7.904 4.855 -9.594 1.00 90.88 85 LYS A N 1
ATOM 691 C CA . LYS A 1 85 ? 6.579 4.350 -9.978 1.00 90.88 85 LYS A CA 1
ATOM 692 C C . LYS A 1 85 ? 6.663 3.135 -10.907 1.00 90.88 85 LYS A C 1
ATOM 694 O O . LYS A 1 85 ? 5.935 2.167 -10.742 1.00 90.88 85 LYS A O 1
ATOM 699 N N . ILE A 1 86 ? 7.595 3.140 -11.851 1.00 92.62 86 ILE A N 1
ATOM 700 C CA . ILE A 1 86 ? 7.845 1.982 -12.709 1.00 92.62 86 ILE A CA 1
ATOM 701 C C . ILE A 1 86 ? 8.404 0.815 -11.895 1.00 92.62 86 ILE A C 1
ATOM 703 O O . ILE A 1 86 ? 7.963 -0.324 -12.059 1.00 92.62 86 ILE A O 1
ATOM 707 N N . LEU A 1 87 ? 9.325 1.094 -10.969 1.00 92.62 87 LEU A N 1
ATOM 708 C CA . LEU A 1 87 ? 9.852 0.070 -10.080 1.00 92.62 87 LEU A CA 1
ATOM 709 C C . LEU A 1 87 ? 8.756 -0.518 -9.183 1.00 92.62 87 LEU A C 1
ATOM 711 O O . LEU A 1 87 ? 8.748 -1.726 -8.969 1.00 92.62 87 LEU A O 1
ATOM 715 N N . SER A 1 88 ? 7.798 0.285 -8.708 1.00 91.19 88 SER A N 1
ATOM 716 C CA . SER A 1 88 ? 6.676 -0.225 -7.911 1.00 91.19 88 SER A CA 1
ATOM 717 C C . SER A 1 88 ? 5.762 -1.157 -8.712 1.00 91.19 88 SER A C 1
ATOM 719 O O . SER A 1 88 ? 5.360 -2.203 -8.194 1.00 91.19 88 SER A O 1
ATOM 721 N N . TYR A 1 89 ? 5.479 -0.838 -9.981 1.00 92.75 89 TYR A N 1
ATOM 722 C CA . TYR A 1 89 ? 4.731 -1.730 -10.874 1.00 92.75 89 TYR A CA 1
ATOM 723 C C . TYR A 1 89 ? 5.470 -3.042 -11.131 1.00 92.75 89 TYR A C 1
ATOM 725 O O . TYR A 1 89 ? 4.850 -4.104 -11.084 1.00 92.75 89 TYR A O 1
ATOM 733 N N . LEU A 1 90 ? 6.786 -2.977 -11.361 1.00 92.19 90 LEU A N 1
ATOM 734 C CA . LEU A 1 90 ? 7.624 -4.161 -11.537 1.00 92.19 90 LEU A CA 1
ATOM 735 C C . LEU A 1 90 ? 7.620 -5.036 -10.284 1.00 92.19 90 LEU A C 1
ATOM 737 O O . LEU A 1 90 ? 7.277 -6.207 -10.377 1.00 92.19 90 LEU A O 1
ATOM 741 N N . LEU A 1 91 ? 7.933 -4.474 -9.114 1.00 90.62 91 LEU A N 1
ATOM 742 C CA . LEU A 1 91 ? 8.022 -5.214 -7.851 1.00 90.62 91 LEU A CA 1
ATOM 743 C C . LEU A 1 91 ? 6.718 -5.930 -7.479 1.00 90.62 91 LEU A C 1
ATOM 745 O O . LEU A 1 91 ? 6.750 -7.076 -7.047 1.00 90.62 91 LEU A O 1
ATOM 749 N N . SER A 1 92 ? 5.574 -5.272 -7.677 1.00 89.94 92 SER A N 1
ATOM 750 C CA . SER A 1 92 ? 4.249 -5.873 -7.447 1.00 89.94 92 SER A CA 1
ATOM 751 C C . SER A 1 92 ? 3.787 -6.797 -8.581 1.00 89.94 92 SER A C 1
ATOM 753 O O . SER A 1 92 ? 2.702 -7.371 -8.505 1.00 89.94 92 SER A O 1
ATOM 755 N N . ASN A 1 93 ? 4.581 -6.915 -9.652 1.00 93.06 93 ASN A N 1
ATOM 756 C CA . ASN A 1 93 ? 4.218 -7.523 -10.929 1.00 93.06 93 ASN A CA 1
ATOM 757 C C . ASN A 1 93 ? 2.806 -7.155 -11.395 1.00 93.06 93 ASN A C 1
ATOM 759 O O . ASN A 1 93 ? 2.016 -8.015 -11.814 1.00 93.06 93 ASN A O 1
ATOM 763 N N . ARG A 1 94 ? 2.468 -5.872 -11.247 1.00 91.19 94 ARG A N 1
ATOM 764 C CA . ARG A 1 94 ? 1.098 -5.385 -11.345 1.00 91.19 94 ARG A CA 1
ATOM 765 C C . ARG A 1 94 ? 0.459 -5.841 -12.657 1.00 91.19 94 ARG A C 1
ATOM 767 O O . ARG A 1 94 ? 1.008 -5.608 -13.732 1.00 91.19 94 ARG A O 1
ATOM 774 N N . LYS A 1 95 ? -0.717 -6.460 -12.566 1.00 93.38 95 LYS A N 1
ATOM 775 C CA . LYS A 1 95 ? -1.565 -6.733 -13.727 1.00 93.38 95 LYS A CA 1
ATOM 776 C C . LYS A 1 95 ? -2.298 -5.446 -14.106 1.00 93.38 95 LYS A C 1
ATOM 778 O O . LYS A 1 95 ? -2.911 -4.826 -13.241 1.00 93.38 95 LYS A O 1
ATOM 783 N N . VAL A 1 96 ? -2.197 -5.040 -15.366 1.00 93.19 96 VAL A N 1
ATOM 784 C CA . VAL A 1 96 ? -2.843 -3.841 -15.912 1.00 93.19 96 VAL A CA 1
ATOM 785 C C . VAL A 1 96 ? -3.678 -4.213 -17.132 1.00 93.19 96 VAL A C 1
ATOM 787 O O . VAL A 1 96 ? -3.259 -5.043 -17.945 1.00 93.19 96 VAL A O 1
ATOM 790 N N . SER A 1 97 ? -4.860 -3.609 -17.255 1.00 91.81 97 SER A N 1
ATOM 791 C CA . SER A 1 97 ? -5.779 -3.813 -18.378 1.00 91.81 97 SER A CA 1
ATOM 792 C C . SER A 1 97 ? -5.956 -2.543 -19.208 1.00 91.81 97 SER A C 1
ATOM 794 O O . SER A 1 97 ? -6.205 -1.461 -18.677 1.00 91.81 97 SER A O 1
ATOM 796 N N . HIS A 1 98 ? -5.864 -2.665 -20.531 1.00 91.06 98 HIS A N 1
ATOM 797 C CA . HIS A 1 98 ? -6.156 -1.574 -21.455 1.00 91.06 98 HIS A CA 1
ATOM 798 C C . HIS A 1 98 ? -6.766 -2.109 -22.753 1.00 91.06 98 HIS A C 1
ATOM 800 O O . HIS A 1 98 ? -6.251 -3.048 -23.357 1.00 91.06 98 HIS A O 1
ATOM 806 N N . ASN A 1 99 ? -7.882 -1.513 -23.190 1.00 88.06 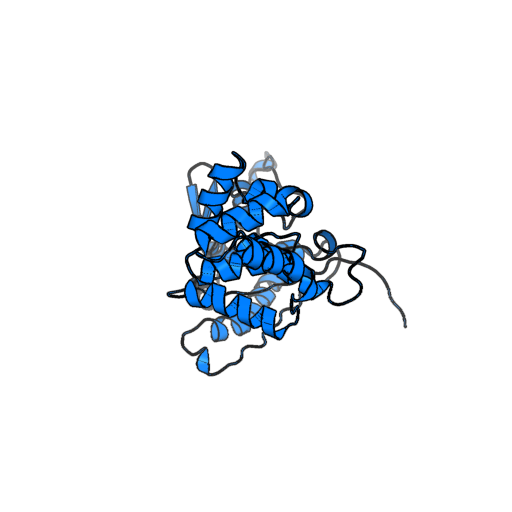99 ASN A N 1
ATOM 807 C CA . ASN A 1 99 ? -8.604 -1.881 -24.418 1.00 88.06 99 ASN A CA 1
ATOM 808 C C . ASN A 1 99 ? -8.881 -3.394 -24.557 1.00 88.06 99 ASN A C 1
ATOM 810 O O . ASN A 1 99 ? -8.729 -3.968 -25.633 1.00 88.06 99 ASN A O 1
ATOM 814 N N . GLY A 1 100 ? -9.256 -4.055 -23.456 1.00 88.06 100 GLY A N 1
ATOM 815 C CA . GLY A 1 100 ? -9.561 -5.491 -23.432 1.00 88.06 100 GLY A CA 1
ATOM 816 C C . GLY A 1 100 ? -8.338 -6.415 -23.461 1.00 88.06 100 GLY A C 1
ATOM 817 O O . GLY A 1 100 ? -8.507 -7.629 -23.499 1.00 88.06 100 GLY A O 1
ATOM 818 N N . THR A 1 101 ? -7.120 -5.866 -23.423 1.00 92.06 101 THR A N 1
ATOM 819 C CA . THR A 1 101 ? -5.883 -6.640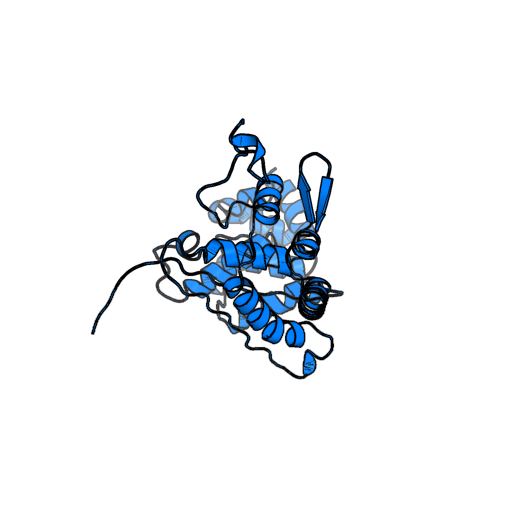 -23.264 1.00 92.06 101 THR A CA 1
ATOM 820 C C . THR A 1 101 ? -5.373 -6.494 -21.841 1.00 92.06 101 THR A C 1
ATOM 822 O O . THR A 1 101 ? -5.305 -5.387 -21.314 1.00 92.06 101 THR A O 1
ATOM 825 N N . GLU A 1 102 ? -4.967 -7.603 -21.234 1.00 94.31 102 GLU A N 1
ATOM 826 C CA . GLU A 1 102 ? -4.347 -7.617 -19.914 1.00 94.31 102 GLU A CA 1
ATOM 827 C C . GLU A 1 102 ? -2.889 -8.050 -20.021 1.00 94.31 102 GLU A C 1
ATOM 829 O O . GLU A 1 102 ? -2.564 -8.996 -20.742 1.00 94.31 102 GLU A O 1
ATOM 834 N N . ARG A 1 103 ? -2.005 -7.371 -19.292 1.00 93.94 103 ARG A N 1
ATOM 835 C CA . ARG A 1 103 ? -0.578 -7.694 -19.232 1.00 93.94 103 ARG A CA 1
ATOM 836 C C . ARG A 1 103 ? -0.042 -7.476 -17.826 1.00 93.94 103 ARG A C 1
ATOM 838 O O . ARG A 1 103 ? -0.531 -6.629 -17.083 1.00 93.94 103 ARG A O 1
ATOM 845 N N . HIS A 1 104 ? 0.977 -8.244 -17.467 1.00 94.31 104 HIS A N 1
ATOM 846 C CA . HIS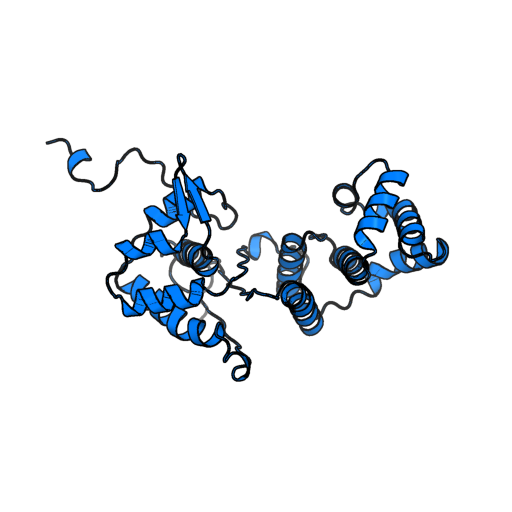 A 1 104 ? 1.740 -8.018 -16.244 1.00 94.31 104 HIS A CA 1
ATOM 847 C C . HIS A 1 104 ? 2.848 -7.000 -16.499 1.00 94.31 104 HIS A C 1
ATOM 849 O O . HIS A 1 104 ? 3.436 -7.000 -17.581 1.00 94.31 104 HIS A O 1
ATOM 855 N N . ALA A 1 105 ? 3.175 -6.180 -15.500 1.00 93.62 105 ALA A N 1
ATOM 856 C CA . ALA A 1 105 ? 4.237 -5.181 -15.593 1.00 93.62 105 ALA A CA 1
ATOM 857 C C . ALA A 1 105 ? 5.547 -5.774 -16.135 1.00 93.62 105 ALA A C 1
ATOM 859 O O . ALA A 1 105 ? 6.151 -5.177 -17.019 1.00 93.62 105 ALA A O 1
ATOM 860 N N . TYR A 1 106 ? 5.928 -6.979 -15.691 1.00 94.12 106 TYR A N 1
ATOM 861 C CA . TYR A 1 106 ? 7.105 -7.697 -16.191 1.00 94.12 106 TYR A CA 1
ATOM 862 C C . TYR A 1 106 ? 7.124 -7.866 -17.722 1.00 94.12 106 TYR A C 1
ATOM 864 O O . TYR A 1 106 ? 8.146 -7.596 -18.349 1.00 94.12 106 TYR A O 1
ATOM 872 N N . SER A 1 107 ? 5.993 -8.226 -18.341 1.00 93.50 107 SER A N 1
ATOM 873 C CA . SER A 1 107 ? 5.919 -8.495 -19.790 1.00 93.50 107 SER A CA 1
ATOM 874 C C . SER A 1 107 ? 6.218 -7.273 -20.665 1.00 93.50 107 SER A C 1
ATOM 876 O O . SER A 1 107 ? 6.689 -7.413 -21.786 1.00 93.50 107 SER A O 1
ATOM 878 N N . PHE A 1 108 ? 6.032 -6.050 -20.152 1.00 93.56 108 PHE A N 1
ATOM 879 C CA . PHE A 1 108 ? 6.428 -4.838 -20.880 1.00 93.56 108 PHE A CA 1
ATOM 880 C C . PHE A 1 108 ? 7.949 -4.683 -20.988 1.00 93.56 108 PHE A C 1
ATOM 882 O O . PHE A 1 108 ? 8.417 -3.914 -21.822 1.00 93.56 108 PHE A O 1
ATOM 889 N N . PHE A 1 109 ? 8.721 -5.362 -20.135 1.00 92.81 109 PHE A N 1
ATOM 890 C CA . PHE A 1 109 ? 10.176 -5.237 -20.065 1.00 92.81 109 PHE A CA 1
ATOM 891 C C . PHE A 1 109 ? 10.907 -6.324 -20.853 1.00 92.81 109 PHE A C 1
ATOM 893 O O . PHE A 1 109 ? 12.082 -6.128 -21.162 1.00 92.81 109 PHE A O 1
ATOM 900 N N . GLU A 1 110 ? 10.225 -7.413 -21.222 1.00 91.31 110 GLU A N 1
ATOM 901 C CA . GLU A 1 110 ? 10.788 -8.518 -22.014 1.00 91.31 110 GLU A CA 1
ATOM 902 C C . GLU A 1 110 ? 11.354 -8.020 -23.351 1.00 91.31 110 GLU A C 1
ATOM 904 O O . GLU A 1 110 ? 12.480 -8.352 -23.708 1.00 91.31 110 GLU A O 1
ATOM 909 N N . ASP A 1 111 ? 10.626 -7.133 -24.033 1.00 86.44 111 ASP A N 1
ATOM 910 C CA . ASP A 1 111 ? 11.061 -6.558 -25.313 1.00 86.44 111 ASP A CA 1
ATOM 911 C C . ASP A 1 111 ? 12.049 -5.387 -25.144 1.00 86.44 111 ASP A C 1
ATOM 913 O O . ASP A 1 111 ? 12.739 -4.991 -26.088 1.00 86.44 111 ASP A O 1
ATOM 917 N N . LYS A 1 112 ? 12.129 -4.807 -23.938 1.00 90.75 112 LYS A N 1
ATOM 918 C CA . LYS A 1 112 ? 12.915 -3.591 -23.653 1.00 90.75 112 LYS A CA 1
ATOM 919 C C . LYS A 1 112 ? 14.314 -3.893 -23.130 1.00 90.75 112 LYS A C 1
ATOM 921 O O . LYS A 1 112 ? 15.213 -3.070 -23.299 1.00 90.75 112 LYS A O 1
ATOM 926 N N . ILE A 1 113 ? 14.507 -5.049 -22.498 1.00 90.88 113 ILE A N 1
ATOM 927 C CA . ILE A 1 113 ? 15.782 -5.477 -21.922 1.00 90.88 113 ILE A CA 1
ATOM 928 C C . ILE A 1 113 ? 16.333 -6.635 -22.750 1.00 90.88 113 ILE A C 1
ATOM 930 O O . ILE A 1 113 ? 15.757 -7.712 -22.800 1.00 90.88 113 ILE A O 1
ATOM 934 N N . LYS A 1 114 ? 17.498 -6.435 -23.370 1.00 88.31 114 LYS A N 1
ATOM 935 C CA . LYS A 1 114 ? 18.139 -7.468 -24.204 1.00 88.31 114 LYS A CA 1
ATOM 936 C C . LYS A 1 114 ? 18.951 -8.486 -23.403 1.00 88.31 114 LYS A C 1
ATOM 938 O O . LYS A 1 114 ? 19.222 -9.577 -23.897 1.00 88.31 114 LYS A O 1
ATOM 943 N N . ASP A 1 115 ? 19.388 -8.121 -22.200 1.00 91.75 115 ASP A N 1
ATOM 944 C CA . ASP A 1 115 ? 20.172 -9.001 -21.334 1.00 91.75 115 ASP A CA 1
ATOM 945 C C . ASP A 1 115 ? 19.267 -10.022 -20.626 1.00 91.75 115 ASP A C 1
ATOM 947 O O . ASP A 1 115 ? 18.523 -9.693 -19.699 1.00 91.75 115 ASP A O 1
ATOM 951 N N . ALA A 1 116 ? 19.378 -11.283 -21.047 1.00 89.94 116 ALA A N 1
ATOM 952 C CA . ALA A 1 116 ? 18.609 -12.394 -20.502 1.00 89.94 116 ALA A CA 1
ATOM 953 C C . ALA A 1 116 ? 18.906 -12.678 -19.018 1.00 89.94 116 ALA A C 1
ATOM 955 O O . ALA A 1 116 ? 18.005 -13.104 -18.295 1.00 89.94 116 ALA A O 1
ATOM 956 N N . LEU A 1 117 ? 20.136 -12.441 -18.541 1.00 89.62 117 LEU A N 1
ATOM 957 C CA . LEU A 1 117 ? 20.474 -12.644 -17.127 1.00 89.62 117 LEU A CA 1
ATOM 958 C C . LEU A 1 117 ? 19.779 -11.598 -16.262 1.00 89.62 117 LEU A C 1
ATOM 960 O O . LEU A 1 117 ? 19.179 -11.931 -15.242 1.00 89.62 117 LEU A O 1
ATOM 964 N N . PHE A 1 118 ? 19.793 -10.346 -16.715 1.00 91.06 118 PHE A N 1
ATOM 965 C CA . PHE A 1 118 ? 19.115 -9.269 -16.012 1.00 91.06 118 PHE A CA 1
ATOM 966 C C . PHE A 1 118 ? 17.595 -9.462 -15.991 1.00 91.06 118 PHE A C 1
ATOM 968 O O . PHE A 1 118 ? 16.975 -9.346 -14.933 1.00 91.06 118 PHE A O 1
ATOM 975 N N . LEU A 1 119 ? 16.996 -9.853 -17.122 1.00 92.12 119 LEU A N 1
ATOM 976 C CA . LEU A 1 119 ? 15.584 -10.240 -17.165 1.00 92.12 119 LEU A CA 1
ATOM 977 C C . LEU A 1 119 ? 15.265 -11.388 -16.203 1.00 92.12 119 LEU A C 1
ATOM 979 O O . LEU A 1 119 ? 14.208 -11.364 -15.576 1.00 92.12 119 LEU A O 1
ATOM 983 N N . ALA A 1 120 ? 16.155 -12.375 -16.062 1.00 90.19 120 ALA A N 1
ATOM 984 C CA . ALA A 1 120 ? 15.964 -13.479 -15.129 1.00 90.19 120 ALA A CA 1
ATOM 985 C C . ALA A 1 120 ? 15.997 -13.021 -13.662 1.00 90.19 120 ALA A C 1
ATOM 987 O O . ALA A 1 120 ? 15.238 -13.548 -12.849 1.00 90.19 120 ALA A O 1
ATOM 988 N N . ASP A 1 121 ? 16.826 -12.038 -13.308 1.00 89.38 121 ASP A N 1
ATOM 989 C CA . ASP A 1 121 ? 16.873 -11.495 -11.947 1.00 89.38 121 ASP A CA 1
ATOM 990 C C . ASP A 1 121 ? 15.639 -10.654 -11.613 1.00 89.38 121 ASP A C 1
ATOM 992 O O . ASP A 1 121 ? 15.060 -10.824 -10.536 1.00 89.38 121 ASP A O 1
ATOM 996 N N . ILE A 1 122 ? 15.153 -9.844 -12.561 1.00 90.88 122 ILE A N 1
ATOM 997 C CA . ILE A 1 122 ? 13.837 -9.201 -12.434 1.00 90.88 122 ILE A CA 1
ATOM 998 C C . ILE A 1 122 ? 12.769 -10.282 -12.262 1.00 90.88 122 ILE A C 1
ATOM 1000 O O . ILE A 1 122 ? 11.967 -10.208 -11.335 1.00 90.88 122 ILE A O 1
ATOM 1004 N N . ASN A 1 123 ? 12.792 -11.320 -13.102 1.00 90.56 123 ASN A N 1
ATOM 1005 C CA . ASN A 1 123 ? 11.810 -12.393 -13.054 1.00 90.56 123 ASN A CA 1
ATOM 1006 C C . ASN A 1 123 ? 11.772 -13.071 -11.672 1.00 90.56 123 ASN A C 1
ATOM 1008 O O . ASN A 1 123 ? 10.703 -13.247 -11.092 1.00 90.56 123 ASN A O 1
ATOM 1012 N N . LYS A 1 124 ? 12.936 -13.392 -11.094 1.00 87.81 124 LYS A N 1
ATOM 1013 C CA . LYS A 1 124 ? 13.031 -13.945 -9.732 1.00 87.81 124 LYS A CA 1
ATOM 1014 C C . LYS A 1 124 ? 12.426 -13.005 -8.692 1.00 87.81 124 LYS A C 1
ATOM 1016 O O . LYS A 1 124 ? 11.688 -13.465 -7.827 1.00 87.81 124 LYS A O 1
ATOM 1021 N N . ALA A 1 125 ? 12.717 -11.705 -8.773 1.00 85.12 125 ALA A N 1
ATOM 1022 C CA . ALA A 1 125 ? 12.175 -10.719 -7.842 1.00 85.12 125 ALA A CA 1
ATOM 1023 C C . ALA A 1 125 ? 10.641 -10.663 -7.894 1.00 85.12 125 ALA A C 1
ATOM 1025 O O . ALA A 1 125 ? 9.996 -10.716 -6.850 1.00 85.12 125 ALA A O 1
ATOM 1026 N N . VAL A 1 126 ? 10.064 -10.611 -9.098 1.00 86.44 126 VAL A N 1
ATOM 1027 C CA . VAL A 1 126 ? 8.612 -10.466 -9.296 1.00 86.44 126 VAL A CA 1
ATOM 1028 C C . VAL A 1 126 ? 7.821 -11.751 -9.028 1.00 86.44 126 VAL A C 1
ATOM 1030 O O . VAL A 1 126 ? 6.613 -11.695 -8.804 1.00 86.44 126 VAL A O 1
ATOM 1033 N N . HIS A 1 127 ? 8.484 -12.913 -9.014 1.00 85.25 127 HIS A N 1
ATOM 1034 C CA . HIS A 1 127 ? 7.878 -14.190 -8.618 1.00 85.25 12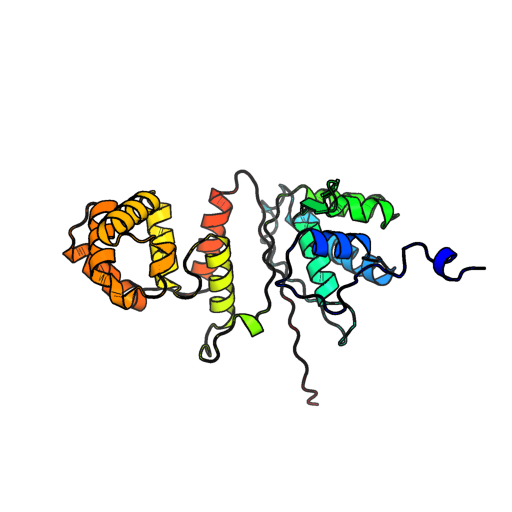7 HIS A CA 1
ATOM 1035 C C . HIS A 1 127 ? 7.545 -14.259 -7.122 1.00 85.25 127 HIS A C 1
ATOM 1037 O O . HIS A 1 127 ? 6.744 -15.099 -6.709 1.00 85.25 127 HIS A O 1
ATOM 1043 N N . HIS A 1 128 ? 8.146 -13.397 -6.300 1.00 81.69 128 HIS A N 1
ATOM 1044 C CA . HIS A 1 128 ? 7.816 -13.277 -4.887 1.00 81.69 128 HIS A CA 1
ATOM 1045 C C . HIS A 1 128 ? 6.707 -12.229 -4.708 1.00 81.69 128 HIS A C 1
ATOM 1047 O O . HIS A 1 128 ? 6.954 -11.049 -4.965 1.00 81.69 128 HIS A O 1
ATOM 1053 N N . PRO A 1 129 ? 5.493 -12.616 -4.257 1.00 78.56 129 PRO A N 1
ATOM 1054 C CA . PRO A 1 129 ? 4.378 -11.684 -4.112 1.00 78.56 129 PRO A CA 1
ATOM 1055 C C . PRO A 1 129 ? 4.749 -10.521 -3.209 1.00 78.56 129 PRO A C 1
ATOM 1057 O O . PRO A 1 129 ? 4.943 -10.710 -2.010 1.00 78.56 129 PRO A O 1
ATOM 1060 N N . THR A 1 130 ? 4.856 -9.328 -3.784 1.00 82.12 130 THR A N 1
ATOM 1061 C CA . THR A 1 130 ? 5.326 -8.153 -3.058 1.00 82.12 130 THR A CA 1
ATOM 1062 C C . THR A 1 130 ? 4.243 -7.100 -2.973 1.00 82.12 130 THR A C 1
ATOM 1064 O O . THR A 1 130 ? 3.752 -6.607 -3.987 1.00 82.12 130 THR A O 1
ATOM 1067 N N . GLU A 1 131 ? 3.912 -6.733 -1.743 1.00 83.75 131 GLU A N 1
ATOM 1068 C CA . GLU A 1 131 ? 3.025 -5.623 -1.457 1.00 83.75 131 GLU A CA 1
ATOM 1069 C C . GLU A 1 131 ? 3.821 -4.316 -1.521 1.00 83.75 131 GLU A C 1
ATOM 1071 O O . GLU A 1 131 ? 4.811 -4.139 -0.798 1.00 83.75 131 GLU A O 1
ATOM 1076 N N . VAL A 1 132 ? 3.406 -3.411 -2.412 1.00 86.81 132 VAL A N 1
ATOM 1077 C CA . VAL A 1 132 ? 4.085 -2.131 -2.638 1.00 86.81 132 VAL A CA 1
ATOM 1078 C C . VAL A 1 132 ? 3.147 -0.982 -2.310 1.00 86.81 132 VAL A C 1
ATOM 1080 O O . VAL A 1 132 ? 2.072 -0.846 -2.890 1.00 86.81 132 VAL A O 1
ATOM 1083 N N . ILE A 1 133 ? 3.596 -0.117 -1.406 1.00 87.50 133 ILE A N 1
ATOM 1084 C CA . ILE A 1 133 ? 2.870 1.076 -0.988 1.00 87.50 133 ILE A CA 1
ATOM 1085 C C . ILE A 1 133 ? 3.637 2.303 -1.484 1.00 87.50 133 ILE A C 1
ATOM 1087 O O . ILE A 1 133 ? 4.757 2.565 -1.043 1.00 87.50 133 ILE A O 1
ATOM 1091 N N . LEU A 1 134 ? 3.027 3.062 -2.397 1.00 87.06 134 LEU A N 1
ATOM 1092 C CA . LEU A 1 134 ? 3.590 4.293 -2.950 1.00 87.06 134 LEU A CA 1
ATOM 1093 C C . LEU A 1 134 ? 2.818 5.505 -2.418 1.00 87.06 134 LEU A C 1
ATOM 1095 O O . LEU A 1 134 ? 1.606 5.589 -2.586 1.00 87.06 134 LEU A O 1
ATOM 1099 N N . PHE A 1 135 ? 3.515 6.454 -1.795 1.00 84.81 135 PHE A N 1
ATOM 1100 C CA . PHE A 1 135 ? 2.908 7.678 -1.271 1.00 84.81 135 PHE A CA 1
ATOM 1101 C C . PHE A 1 135 ? 3.915 8.829 -1.227 1.00 84.81 135 PHE A C 1
ATOM 1103 O O . PHE A 1 135 ? 5.127 8.618 -1.132 1.00 84.81 135 PHE A O 1
ATOM 1110 N N . ASN A 1 136 ? 3.400 10.056 -1.269 1.00 83.19 136 ASN A N 1
ATOM 1111 C CA . ASN A 1 136 ? 4.179 11.265 -1.041 1.00 83.19 136 ASN A CA 1
ATOM 1112 C C . ASN A 1 136 ? 4.049 11.699 0.427 1.00 83.19 136 ASN A C 1
ATOM 1114 O O . ASN A 1 136 ? 2.940 11.922 0.913 1.00 83.19 136 ASN A O 1
ATOM 1118 N N . ILE A 1 137 ? 5.178 11.840 1.125 1.00 80.25 137 ILE A N 1
ATOM 1119 C CA . ILE A 1 137 ? 5.211 12.225 2.544 1.00 80.25 137 ILE A CA 1
ATOM 1120 C C . ILE A 1 137 ? 4.571 13.602 2.756 1.00 80.25 137 ILE A C 1
ATOM 1122 O O . ILE A 1 137 ? 3.731 13.737 3.642 1.00 80.25 137 ILE A O 1
ATOM 1126 N N . ASP A 1 138 ? 4.890 14.586 1.912 1.00 76.62 138 ASP A N 1
ATOM 1127 C CA . ASP A 1 138 ? 4.412 15.966 2.076 1.00 76.62 138 ASP A CA 1
ATOM 1128 C C . ASP A 1 138 ? 2.885 16.067 1.924 1.00 76.62 138 ASP A C 1
ATOM 1130 O O . ASP A 1 138 ? 2.251 16.913 2.541 1.00 76.62 138 ASP A O 1
ATOM 1134 N N . SER A 1 139 ? 2.277 15.170 1.137 1.00 76.00 139 SER A N 1
ATOM 1135 C CA . SER A 1 139 ? 0.818 15.118 0.946 1.00 76.00 139 SER A CA 1
ATOM 1136 C C . SER A 1 139 ? 0.057 14.471 2.107 1.00 76.00 139 SER A C 1
ATOM 1138 O O . SER A 1 139 ? -1.163 14.592 2.188 1.00 76.00 139 SER A O 1
ATOM 1140 N N . ARG A 1 140 ? 0.759 13.731 2.972 1.00 73.75 140 ARG A N 1
ATOM 1141 C CA . ARG A 1 140 ? 0.164 12.918 4.042 1.00 73.75 140 ARG A CA 1
ATOM 1142 C C . ARG A 1 140 ? 0.514 13.419 5.441 1.00 73.75 140 ARG A C 1
ATOM 1144 O O . ARG A 1 140 ? -0.117 12.974 6.397 1.00 73.75 140 ARG A O 1
ATOM 1151 N N . ALA A 1 141 ? 1.520 14.281 5.565 1.00 74.50 141 ALA A N 1
ATOM 1152 C CA . ALA A 1 141 ? 1.952 14.846 6.834 1.00 74.50 141 ALA A CA 1
ATOM 1153 C C . ALA A 1 141 ? 0.976 15.929 7.314 1.00 74.50 141 ALA A C 1
ATOM 1155 O O . ALA A 1 141 ? 0.597 16.814 6.547 1.00 74.50 141 ALA A O 1
ATOM 1156 N N . ASN A 1 142 ? 0.608 15.886 8.595 1.00 70.50 142 ASN A N 1
ATOM 1157 C CA . ASN A 1 142 ? -0.116 16.982 9.228 1.00 70.50 142 ASN A CA 1
ATOM 1158 C C . ASN A 1 142 ? 0.874 18.066 9.668 1.00 70.50 142 ASN A C 1
ATOM 1160 O O . ASN A 1 142 ? 1.959 17.765 10.165 1.00 70.50 142 ASN A O 1
ATOM 1164 N N . VAL A 1 143 ? 0.484 19.334 9.520 1.00 58.53 143 VAL A N 1
ATOM 1165 C CA . VAL A 1 143 ? 1.328 20.502 9.846 1.00 58.53 143 VAL A CA 1
ATOM 1166 C C . VAL A 1 143 ? 1.725 20.539 11.332 1.00 58.53 143 VAL A C 1
ATOM 1168 O O . VAL A 1 143 ? 2.785 21.064 11.676 1.00 58.53 143 VAL A O 1
ATOM 1171 N N . ASP A 1 144 ? 0.908 19.938 12.200 1.00 61.25 144 ASP A N 1
ATOM 1172 C CA . ASP A 1 144 ? 1.097 19.945 13.654 1.00 61.25 144 ASP A CA 1
ATOM 1173 C C . ASP A 1 144 ? 1.972 18.793 14.181 1.00 61.25 144 ASP A C 1
ATOM 1175 O O . ASP A 1 144 ? 2.391 18.810 15.342 1.00 61.25 144 ASP A O 1
ATOM 1179 N N . ASP A 1 145 ? 2.314 17.814 13.338 1.00 64.81 145 ASP A N 1
ATOM 1180 C CA . ASP A 1 145 ? 3.177 16.699 13.723 1.00 64.81 145 ASP A CA 1
ATOM 1181 C C . ASP A 1 145 ? 4.647 17.151 13.728 1.00 64.81 145 ASP A C 1
ATOM 1183 O O . ASP A 1 145 ? 5.343 17.099 12.717 1.00 64.81 145 ASP A O 1
ATOM 1187 N N . LYS A 1 146 ? 5.140 17.641 14.871 1.00 63.31 146 LYS A N 1
ATOM 1188 C CA . LYS A 1 146 ? 6.557 18.036 15.034 1.00 63.31 146 LYS A CA 1
ATOM 1189 C C . LYS A 1 146 ? 7.460 16.880 15.472 1.00 63.31 146 LYS A C 1
ATOM 1191 O O . LYS A 1 146 ? 8.610 16.818 15.047 1.00 63.31 146 LYS A O 1
ATOM 1196 N N . GLU A 1 147 ? 6.935 15.960 16.277 1.00 63.47 147 GLU A N 1
ATOM 1197 C CA . GLU A 1 147 ? 7.607 14.726 16.702 1.00 63.47 147 GLU A CA 1
ATOM 1198 C C . GLU A 1 147 ? 6.948 13.525 16.005 1.00 63.47 147 GLU A C 1
ATOM 1200 O O . GLU A 1 147 ? 5.729 13.484 15.831 1.00 63.47 147 GLU A O 1
ATOM 1205 N N . ASP A 1 148 ? 7.760 12.575 15.535 1.00 70.75 148 ASP A N 1
ATOM 1206 C CA . ASP A 1 148 ? 7.323 11.331 14.881 1.00 70.75 148 ASP A CA 1
ATOM 1207 C C . ASP A 1 148 ? 6.444 11.470 13.622 1.00 70.75 148 ASP A C 1
ATOM 1209 O O . ASP A 1 148 ? 5.844 10.491 13.176 1.00 70.75 148 ASP A O 1
ATOM 1213 N N . ALA A 1 149 ? 6.426 12.639 12.968 1.00 78.00 149 ALA A N 1
ATOM 1214 C CA . ALA A 1 149 ? 5.657 12.895 11.740 1.00 78.00 149 ALA A CA 1
ATOM 1215 C C . ALA A 1 149 ? 5.819 11.807 10.672 1.00 78.00 149 ALA A C 1
ATOM 1217 O O . ALA A 1 149 ? 4.853 11.341 10.075 1.00 78.00 149 ALA A O 1
ATOM 1218 N N . ILE A 1 150 ? 7.055 11.352 10.458 1.00 83.25 150 ILE A N 1
ATOM 1219 C CA . ILE A 1 150 ? 7.353 10.301 9.484 1.00 83.25 150 ILE A CA 1
ATOM 1220 C C . ILE A 1 150 ? 6.701 8.974 9.896 1.00 83.25 150 ILE A C 1
ATOM 1222 O O . ILE A 1 150 ? 6.131 8.292 9.046 1.00 83.25 150 ILE A O 1
ATOM 1226 N N . LEU A 1 151 ? 6.775 8.606 11.179 1.00 86.38 151 LEU A N 1
ATOM 1227 C CA . LEU A 1 151 ? 6.174 7.377 11.701 1.00 86.38 151 LEU A CA 1
ATOM 1228 C C . LEU A 1 151 ? 4.645 7.436 11.623 1.00 86.38 151 LEU A C 1
ATOM 1230 O O . LEU A 1 151 ? 4.024 6.462 11.206 1.00 86.38 151 LEU A O 1
ATOM 1234 N N . LYS A 1 152 ? 4.041 8.585 11.944 1.00 85.31 152 LYS A N 1
ATOM 1235 C CA . LYS A 1 152 ? 2.595 8.804 11.808 1.00 85.31 152 LYS A CA 1
ATOM 1236 C C . LYS A 1 152 ? 2.135 8.691 10.360 1.00 85.31 152 LYS A C 1
ATOM 1238 O O . LYS A 1 152 ? 1.148 8.013 10.098 1.00 85.31 152 LYS A O 1
ATOM 1243 N N . VAL A 1 153 ? 2.879 9.266 9.412 1.00 88.19 153 VAL A N 1
ATOM 1244 C CA . VAL A 1 153 ? 2.592 9.110 7.977 1.00 88.19 153 VAL A CA 1
ATOM 1245 C C . VAL A 1 153 ? 2.682 7.643 7.558 1.00 88.19 153 VAL A C 1
ATOM 1247 O O . VAL A 1 153 ? 1.787 7.147 6.877 1.00 88.19 153 VAL A O 1
ATOM 1250 N N . PHE A 1 154 ? 3.722 6.922 7.986 1.00 88.81 154 PHE A N 1
ATOM 1251 C CA . PHE A 1 154 ? 3.836 5.490 7.706 1.00 88.81 154 PHE A CA 1
ATOM 1252 C C . PHE A 1 154 ? 2.661 4.693 8.270 1.00 88.81 154 PHE A C 1
ATOM 1254 O O . PHE A 1 154 ? 2.090 3.867 7.561 1.00 88.81 154 PHE A O 1
ATOM 1261 N N . LEU A 1 155 ? 2.277 4.962 9.518 1.00 89.50 155 LEU A N 1
ATOM 1262 C CA . LEU A 1 155 ? 1.150 4.306 10.164 1.00 89.50 155 LEU A CA 1
ATOM 1263 C C . LEU A 1 155 ? -0.173 4.625 9.461 1.00 89.50 155 LEU A C 1
ATOM 1265 O O . LEU A 1 155 ? -0.963 3.715 9.234 1.00 89.50 155 LEU A O 1
ATOM 1269 N N . LYS A 1 156 ? -0.388 5.882 9.069 1.00 90.00 156 LYS A N 1
ATOM 1270 C CA . LYS A 1 156 ? -1.567 6.330 8.322 1.00 90.00 156 LYS A CA 1
ATOM 1271 C C . LYS A 1 156 ? -1.729 5.548 7.022 1.00 90.00 156 LYS A C 1
ATOM 1273 O O . LYS A 1 156 ? -2.769 4.938 6.792 1.00 90.00 156 LYS A O 1
ATOM 1278 N N . VAL A 1 157 ? -0.679 5.515 6.201 1.00 90.50 157 VAL A N 1
ATOM 1279 C CA . VAL A 1 157 ? -0.716 4.817 4.908 1.00 90.50 157 VAL A CA 1
ATOM 1280 C C . VAL A 1 157 ? -0.810 3.298 5.101 1.00 90.50 157 VAL A C 1
ATOM 1282 O O . VAL A 1 157 ? -1.509 2.620 4.350 1.00 90.50 157 VAL A O 1
ATOM 1285 N N . PHE A 1 158 ? -0.154 2.750 6.127 1.00 90.69 158 PHE A N 1
ATOM 1286 C CA . PHE A 1 158 ? -0.284 1.338 6.485 1.00 90.69 158 PHE A CA 1
ATOM 1287 C C . PHE A 1 158 ? -1.725 0.973 6.866 1.00 90.69 158 PHE A C 1
ATOM 1289 O O . PHE A 1 158 ? -2.269 0.009 6.334 1.00 90.69 158 PHE A O 1
ATOM 1296 N N . ASN A 1 159 ? -2.353 1.749 7.752 1.00 91.00 159 ASN A N 1
ATOM 1297 C CA . ASN A 1 159 ? -3.725 1.518 8.196 1.00 91.00 159 ASN A CA 1
ATOM 1298 C C . ASN A 1 159 ? -4.706 1.595 7.027 1.00 91.00 159 ASN A C 1
ATOM 1300 O O . ASN A 1 159 ? -5.510 0.682 6.861 1.00 91.00 159 ASN A O 1
ATOM 1304 N N . GLU A 1 160 ? -4.580 2.613 6.173 1.00 89.75 160 GLU A N 1
ATOM 1305 C CA . GLU A 1 160 ? -5.397 2.751 4.964 1.00 89.75 160 GLU A CA 1
ATOM 1306 C C . GLU A 1 160 ? -5.254 1.529 4.050 1.00 89.75 160 GLU A C 1
ATOM 1308 O O . GLU A 1 160 ? -6.250 0.999 3.560 1.00 89.75 160 GLU A O 1
ATOM 1313 N N . ARG A 1 161 ? -4.025 1.021 3.871 1.00 88.00 161 ARG A N 1
ATOM 1314 C CA . ARG A 1 161 ? -3.779 -0.156 3.029 1.00 88.00 161 ARG A CA 1
ATOM 1315 C C . ARG A 1 161 ? -4.409 -1.432 3.588 1.00 88.00 161 ARG A C 1
ATOM 1317 O O . ARG A 1 161 ? -4.807 -2.291 2.808 1.00 88.00 161 ARG A O 1
ATOM 1324 N N . VAL A 1 162 ? -4.496 -1.560 4.911 1.00 88.81 162 VAL A N 1
ATOM 1325 C CA . VAL A 1 162 ? -5.145 -2.700 5.582 1.00 88.81 162 VAL A CA 1
ATOM 1326 C C . VAL A 1 162 ? -6.673 -2.521 5.673 1.00 88.81 162 VAL A C 1
ATOM 1328 O O . VAL A 1 162 ? -7.384 -3.497 5.899 1.00 88.81 162 VAL A O 1
ATOM 1331 N N . GLY A 1 163 ? -7.195 -1.310 5.444 1.00 89.00 163 GLY A N 1
ATOM 1332 C CA . GLY A 1 163 ? -8.625 -0.977 5.536 1.00 89.00 163 GLY A CA 1
ATOM 1333 C C . GLY A 1 163 ? -9.059 -0.391 6.887 1.00 89.00 163 GLY A C 1
ATOM 1334 O O . GLY A 1 163 ? -10.251 -0.205 7.138 1.00 89.00 163 GLY A O 1
ATOM 1335 N N . TYR A 1 164 ? -8.104 -0.074 7.759 1.00 91.69 164 TYR A N 1
ATOM 1336 C CA . TYR A 1 164 ? -8.348 0.564 9.051 1.00 91.69 164 TYR A CA 1
ATOM 1337 C C . TYR A 1 164 ? -8.444 2.091 8.940 1.00 91.69 164 TYR A C 1
ATOM 1339 O O . TYR A 1 164 ? -8.176 2.674 7.886 1.00 91.69 164 TYR A O 1
ATOM 1347 N N . CYS A 1 165 ? -8.840 2.746 10.031 1.00 90.62 165 CYS A N 1
ATOM 1348 C CA . CYS A 1 165 ? -8.916 4.199 10.123 1.00 90.62 165 CYS A CA 1
ATOM 1349 C C . CYS A 1 165 ? -7.532 4.823 9.879 1.00 90.62 165 CYS A C 1
ATOM 1351 O O . CYS A 1 165 ? -6.554 4.539 10.575 1.00 90.62 165 CYS A O 1
ATOM 1353 N N . ALA A 1 166 ? -7.431 5.667 8.855 1.00 87.38 166 ALA A N 1
ATOM 1354 C CA . ALA A 1 166 ? -6.172 6.302 8.487 1.00 87.38 166 ALA A CA 1
ATOM 1355 C C . ALA A 1 166 ? -5.871 7.518 9.378 1.00 87.38 166 ALA A C 1
ATOM 1357 O O . ALA A 1 166 ? -4.714 7.764 9.721 1.00 87.38 166 ALA A O 1
ATOM 1358 N N . ASP A 1 167 ? -6.907 8.270 9.754 1.00 84.81 167 ASP A N 1
ATOM 1359 C CA . ASP A 1 167 ? -6.765 9.567 10.418 1.00 84.81 167 ASP A CA 1
ATOM 1360 C C . ASP A 1 167 ? -6.575 9.458 11.934 1.00 84.81 167 ASP A C 1
ATOM 1362 O O . ASP A 1 167 ? -5.839 10.260 12.509 1.00 84.81 167 ASP A O 1
ATOM 1366 N N . PHE A 1 168 ? -7.149 8.428 12.565 1.00 88.25 168 PHE A N 1
ATOM 1367 C CA . PHE A 1 168 ? -7.080 8.212 14.010 1.00 88.25 168 PHE A CA 1
ATOM 1368 C C . PHE A 1 168 ? -6.344 6.903 14.353 1.00 88.25 168 PHE A C 1
ATOM 1370 O O . PHE A 1 168 ? -6.933 5.817 14.324 1.00 88.25 168 PHE A O 1
ATOM 1377 N N . PRO A 1 169 ? -5.045 6.971 14.716 1.00 88.00 169 PRO A N 1
ATOM 1378 C CA . PRO A 1 169 ? -4.226 5.796 15.023 1.00 88.00 169 PRO A CA 1
ATOM 1379 C C . PRO A 1 169 ? -4.781 4.879 16.118 1.00 88.00 169 PRO A C 1
ATOM 1381 O O . PRO A 1 169 ? -4.650 3.658 16.024 1.00 88.00 169 PRO A O 1
ATOM 1384 N N . HIS A 1 170 ? -5.405 5.453 17.147 1.00 88.62 170 HIS A N 1
ATOM 1385 C CA . HIS A 1 170 ? -5.987 4.703 18.257 1.00 88.62 170 HIS A CA 1
ATOM 1386 C C . HIS A 1 170 ? -7.259 3.943 17.832 1.00 88.62 170 HIS A C 1
ATOM 1388 O O . HIS A 1 170 ? -7.458 2.811 18.272 1.00 88.62 170 HIS A O 1
ATOM 1394 N N . ILE A 1 171 ? -8.069 4.495 16.915 1.00 91.38 171 ILE A N 1
ATOM 1395 C CA . ILE A 1 171 ? -9.210 3.782 16.321 1.00 91.38 171 ILE A CA 1
ATOM 1396 C C . ILE A 1 171 ? -8.713 2.612 15.477 1.00 91.38 171 ILE A C 1
ATOM 1398 O O . ILE A 1 171 ? -9.184 1.490 15.638 1.00 91.38 171 ILE A O 1
ATOM 1402 N N . ALA A 1 172 ? -7.692 2.826 14.648 1.00 91.25 172 ALA A N 1
ATOM 1403 C CA . ALA A 1 172 ? -7.091 1.736 13.882 1.00 91.25 172 ALA A CA 1
ATOM 1404 C C . ALA A 1 172 ? -6.520 0.628 14.780 1.00 91.25 172 ALA A C 1
ATOM 1406 O O . ALA A 1 172 ? -6.553 -0.552 14.431 1.00 91.25 172 ALA A O 1
ATOM 1407 N N . HIS A 1 173 ? -5.986 0.996 15.948 1.00 89.69 173 HIS A N 1
ATOM 1408 C CA . HIS A 1 173 ? -5.521 0.035 16.941 1.00 89.69 173 HIS A CA 1
ATOM 1409 C C . HIS A 1 173 ? -6.676 -0.788 17.527 1.00 89.69 173 HIS A C 1
ATOM 1411 O O . HIS A 1 173 ? -6.543 -2.004 17.656 1.00 89.69 173 HIS A O 1
ATOM 1417 N N . LEU A 1 174 ? -7.817 -0.160 17.828 1.00 90.69 174 LEU A N 1
ATOM 1418 C CA . LEU A 1 174 ? -9.031 -0.870 18.231 1.00 90.69 174 LEU A CA 1
ATOM 1419 C C . LEU A 1 174 ? -9.493 -1.853 17.149 1.00 90.69 174 LEU A C 1
ATOM 1421 O O . LEU A 1 174 ? -9.693 -3.031 17.441 1.00 90.69 174 LEU A O 1
ATOM 1425 N N . GLU A 1 175 ? -9.634 -1.389 15.905 1.00 92.12 175 GLU A N 1
ATOM 1426 C CA . GLU A 1 175 ? -10.055 -2.228 14.775 1.00 92.12 175 GLU A CA 1
ATOM 1427 C C . GLU A 1 175 ? -9.115 -3.434 14.613 1.00 92.12 175 GLU A C 1
ATOM 1429 O O . GLU A 1 175 ? -9.566 -4.569 14.443 1.00 92.12 175 GLU A O 1
ATOM 1434 N N . ARG A 1 176 ? -7.802 -3.215 14.767 1.00 89.81 176 ARG A N 1
ATOM 1435 C CA . ARG A 1 176 ? -6.781 -4.270 14.732 1.00 89.81 176 ARG A CA 1
ATOM 1436 C C . ARG A 1 176 ? -6.930 -5.276 15.874 1.00 89.81 176 ARG A C 1
ATOM 1438 O O . ARG A 1 176 ? -6.808 -6.478 15.634 1.00 89.81 176 ARG A O 1
ATOM 1445 N N . GLU A 1 177 ? -7.189 -4.821 17.097 1.00 89.00 177 GLU A N 1
ATOM 1446 C CA . GLU A 1 177 ? -7.407 -5.700 18.252 1.00 89.00 177 GLU A CA 1
ATOM 1447 C C . GLU A 1 177 ? -8.687 -6.532 18.104 1.00 89.00 177 GLU A C 1
ATOM 1449 O O . GLU A 1 177 ? -8.671 -7.741 18.353 1.00 89.00 177 GLU A O 1
ATOM 1454 N N . LEU A 1 178 ? -9.773 -5.928 17.616 1.00 90.62 178 LEU A N 1
ATOM 1455 C CA . LEU A 1 178 ? -11.013 -6.641 17.303 1.00 90.62 178 LEU A CA 1
ATOM 1456 C C . LEU A 1 178 ? -10.797 -7.676 16.195 1.00 90.62 178 LEU A C 1
ATOM 1458 O O . LEU A 1 178 ? -11.245 -8.819 16.318 1.00 90.62 178 LEU A O 1
ATOM 1462 N N . ALA A 1 179 ? -10.068 -7.319 15.135 1.00 90.56 179 ALA A N 1
ATOM 1463 C CA . ALA A 1 179 ? -9.755 -8.232 14.040 1.00 90.56 179 ALA A CA 1
ATOM 1464 C C . ALA A 1 179 ? -8.883 -9.403 14.518 1.00 90.56 179 ALA A C 1
ATOM 1466 O O . ALA A 1 179 ? -9.129 -10.555 14.162 1.00 90.56 179 ALA A O 1
ATOM 1467 N N . LYS A 1 180 ? -7.907 -9.143 15.398 1.00 88.75 180 LYS A N 1
ATOM 1468 C CA . LYS A 1 180 ? -7.053 -10.174 16.009 1.00 88.75 180 LYS A CA 1
ATOM 1469 C C . LYS A 1 180 ? -7.850 -11.193 16.824 1.00 88.75 180 LYS A C 1
ATOM 1471 O O . LYS A 1 180 ? -7.446 -12.354 16.871 1.00 88.75 180 LYS A O 1
ATOM 1476 N N . ARG A 1 181 ? -8.962 -10.771 17.428 1.00 89.00 181 ARG A N 1
ATOM 1477 C CA . ARG A 1 181 ? -9.875 -11.612 18.218 1.00 89.00 181 ARG A CA 1
ATOM 1478 C C . ARG A 1 181 ? -11.017 -12.221 17.395 1.00 89.00 181 ARG A C 1
ATOM 1480 O O . ARG A 1 181 ? -11.813 -12.966 17.953 1.00 89.00 181 ARG A O 1
ATOM 1487 N N . GLY A 1 182 ? -11.114 -11.916 16.097 1.00 91.19 182 GLY A N 1
ATOM 1488 C CA . GLY A 1 182 ? -12.225 -12.356 15.244 1.00 91.19 182 GLY A CA 1
ATOM 1489 C C . GLY A 1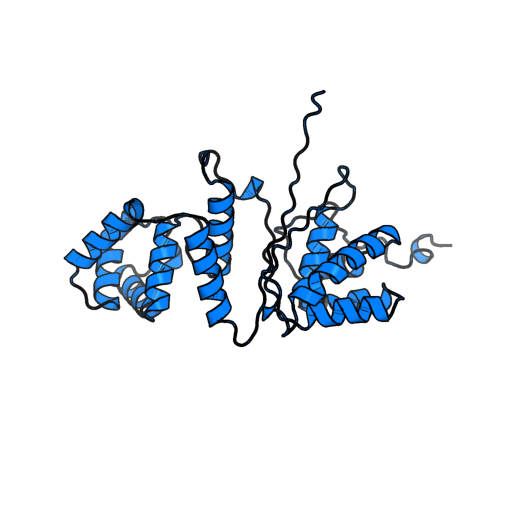 182 ? -13.565 -11.683 15.568 1.00 91.19 182 GLY A C 1
ATOM 1490 O O . GLY A 1 182 ? -14.613 -12.197 15.199 1.00 91.19 182 GLY A O 1
ATOM 1491 N N . GLN A 1 183 ? -13.539 -10.547 16.270 1.00 93.12 183 GLN A N 1
ATOM 1492 C CA . GLN A 1 183 ? -14.724 -9.827 16.755 1.00 93.12 183 GLN A CA 1
ATOM 1493 C C . GLN A 1 183 ? -15.085 -8.616 15.884 1.00 93.12 183 GLN A C 1
ATOM 1495 O O . GLN A 1 183 ? -16.110 -7.980 16.109 1.00 93.12 183 GLN A O 1
ATOM 1500 N N . TYR A 1 184 ? -14.264 -8.288 14.882 1.00 93.44 184 TYR A N 1
ATOM 1501 C CA . TYR A 1 184 ? -14.445 -7.075 14.084 1.00 93.44 184 TYR A CA 1
ATOM 1502 C C . TYR A 1 184 ? -15.724 -7.088 13.238 1.00 93.44 184 TYR A C 1
ATOM 1504 O O . TYR A 1 184 ? -16.454 -6.103 13.215 1.00 93.44 184 TYR A O 1
ATOM 1512 N N . ASP A 1 185 ? -16.051 -8.210 12.594 1.00 93.25 185 ASP A N 1
ATOM 1513 C CA . ASP A 1 185 ? -17.284 -8.305 11.801 1.00 93.25 185 ASP A CA 1
ATOM 1514 C C . ASP A 1 185 ? -18.543 -8.294 12.679 1.00 93.25 185 ASP A C 1
ATOM 1516 O O . ASP A 1 185 ? -19.548 -7.681 12.312 1.00 93.25 185 ASP A O 1
ATOM 1520 N N . ALA A 1 186 ? -18.473 -8.896 13.872 1.00 93.50 186 ALA A N 1
ATOM 1521 C CA . ALA A 1 186 ? -19.545 -8.823 14.863 1.00 93.50 186 ALA A CA 1
ATOM 1522 C C . ALA A 1 186 ? -19.763 -7.380 15.341 1.00 93.50 186 ALA A C 1
ATOM 1524 O O . ALA A 1 186 ? -20.899 -6.916 15.390 1.00 93.50 186 ALA A O 1
ATOM 1525 N N . PHE A 1 187 ? -18.677 -6.648 15.607 1.00 94.69 187 PHE A N 1
ATOM 1526 C CA . PHE A 1 187 ? -18.725 -5.233 15.967 1.00 94.69 187 PHE A CA 1
ATOM 1527 C C . PHE A 1 187 ? -19.357 -4.376 14.867 1.00 94.69 187 PHE A C 1
ATOM 1529 O O . PHE A 1 187 ? -20.294 -3.635 15.149 1.00 94.69 187 PHE A O 1
ATOM 1536 N N . LYS A 1 188 ? -18.926 -4.524 13.607 1.00 94.06 188 LYS A N 1
ATOM 1537 C CA . LYS A 1 188 ? -19.524 -3.789 12.478 1.00 94.06 188 LYS A CA 1
ATOM 1538 C C . LYS A 1 188 ? -21.017 -4.076 12.322 1.00 94.06 188 LYS A C 1
ATOM 1540 O O . LYS A 1 188 ? -21.789 -3.164 12.049 1.00 94.06 188 LYS A O 1
ATOM 1545 N N . THR A 1 189 ? -21.422 -5.332 12.513 1.00 94.38 189 THR A N 1
ATOM 1546 C CA . THR A 1 189 ? -22.831 -5.745 12.422 1.00 94.38 189 THR A CA 1
ATOM 1547 C C . THR A 1 189 ? -23.665 -5.141 13.554 1.00 94.38 189 THR A C 1
ATOM 1549 O O . THR A 1 189 ? -24.744 -4.606 13.303 1.00 94.38 189 THR A O 1
ATOM 1552 N N . ALA A 1 190 ? -23.157 -5.182 14.789 1.00 93.56 190 ALA A N 1
ATOM 1553 C CA . ALA A 1 190 ? -23.812 -4.573 15.944 1.00 93.56 190 ALA A CA 1
ATOM 1554 C C . ALA A 1 190 ? -23.941 -3.053 15.770 1.00 93.56 190 ALA A C 1
ATOM 1556 O O . ALA A 1 190 ? -25.030 -2.507 15.919 1.00 93.56 190 ALA A O 1
ATOM 1557 N N . PHE A 1 191 ? -22.862 -2.386 15.354 1.00 94.19 191 PHE A N 1
ATOM 1558 C CA . PHE A 1 191 ? -22.852 -0.946 15.110 1.00 94.19 191 PHE A CA 1
ATOM 1559 C C . PHE A 1 191 ? -23.865 -0.530 14.035 1.00 94.19 191 PHE A C 1
ATOM 1561 O O . PHE A 1 191 ? -24.626 0.415 14.239 1.00 94.19 191 PHE A O 1
ATOM 1568 N N . ALA A 1 192 ? -23.936 -1.277 12.928 1.00 94.19 192 ALA A N 1
ATOM 1569 C CA . ALA A 1 192 ? -24.908 -1.024 11.867 1.00 94.19 192 ALA A CA 1
ATOM 1570 C C . ALA A 1 192 ? -26.359 -1.233 12.308 1.00 94.19 192 ALA A C 1
ATOM 1572 O O . ALA A 1 192 ? -27.250 -0.570 11.792 1.00 94.19 192 ALA A O 1
ATOM 1573 N N . THR A 1 193 ? -26.597 -2.115 13.280 1.00 93.12 193 THR A N 1
ATOM 1574 C CA . THR A 1 193 ? -27.935 -2.337 13.848 1.00 93.12 193 THR A CA 1
ATOM 1575 C C . THR A 1 193 ? -28.362 -1.195 14.778 1.00 93.12 193 THR A C 1
ATOM 1577 O O . THR A 1 193 ? -29.553 -0.943 14.919 1.00 93.12 193 THR A O 1
ATOM 1580 N N . ILE A 1 194 ? -27.407 -0.515 15.421 1.00 92.06 194 ILE A N 1
ATOM 1581 C CA . ILE A 1 194 ? -27.670 0.579 16.371 1.00 92.06 194 ILE A CA 1
ATOM 1582 C C . ILE A 1 194 ? -27.823 1.926 15.649 1.00 92.06 194 ILE A C 1
ATOM 1584 O O . ILE A 1 194 ? -28.696 2.714 15.997 1.00 92.06 194 ILE A O 1
ATOM 1588 N N . THR A 1 195 ? -26.974 2.192 14.652 1.00 88.94 195 THR A N 1
ATOM 1589 C CA . THR A 1 195 ? -26.850 3.519 14.012 1.00 88.94 195 THR A CA 1
ATOM 1590 C C . THR A 1 195 ? -27.482 3.616 12.625 1.00 88.94 195 THR A C 1
ATOM 1592 O O . THR A 1 195 ? -27.480 4.696 12.038 1.00 88.94 195 THR A O 1
ATOM 1595 N N . ASP A 1 196 ? -27.959 2.499 12.062 1.00 90.06 196 ASP A N 1
ATOM 1596 C CA . ASP A 1 196 ? -28.364 2.371 10.652 1.00 90.06 196 ASP A CA 1
ATOM 1597 C C . ASP A 1 196 ? -27.267 2.800 9.641 1.00 90.06 196 ASP A C 1
ATOM 1599 O O . ASP A 1 196 ? -27.537 3.026 8.457 1.00 90.06 196 ASP A O 1
ATOM 1603 N N . SER A 1 197 ? -26.003 2.884 10.080 1.00 91.25 197 SER A N 1
ATOM 1604 C CA . SER A 1 197 ? -24.845 3.281 9.269 1.00 91.25 197 SER A CA 1
ATOM 1605 C C . SER A 1 197 ? -23.690 2.285 9.412 1.00 91.25 197 SER A C 1
ATOM 1607 O O . SER A 1 197 ? -23.607 1.493 10.346 1.00 91.25 197 SER A O 1
ATOM 1609 N N . SER A 1 198 ? -22.768 2.283 8.452 1.00 91.81 198 SER A N 1
ATOM 1610 C CA . SER A 1 198 ? -21.579 1.425 8.517 1.00 91.81 198 SER A CA 1
ATOM 1611 C C . SER A 1 198 ? -20.501 2.075 9.376 1.00 91.81 198 SER A C 1
ATOM 1613 O O . SER A 1 198 ? -20.204 3.254 9.177 1.00 91.81 198 SER A O 1
ATOM 1615 N N . TRP A 1 199 ? -19.837 1.287 10.223 1.00 93.12 199 TRP A N 1
ATOM 1616 C CA . TRP A 1 199 ? -18.718 1.746 11.052 1.00 93.12 199 TRP A CA 1
ATOM 1617 C C . TRP A 1 199 ? -17.673 2.544 10.255 1.00 93.12 199 TRP A C 1
ATOM 1619 O O . TRP A 1 199 ? -17.238 3.610 10.677 1.00 93.12 199 TRP A O 1
ATOM 1629 N N . GLU A 1 200 ? -17.322 2.083 9.055 1.00 91.31 200 GLU A N 1
ATOM 1630 C CA . GLU A 1 200 ? -16.310 2.709 8.205 1.00 91.31 200 GLU A CA 1
ATOM 1631 C C . GLU A 1 200 ? -16.655 4.139 7.764 1.00 91.31 200 GLU A C 1
ATOM 1633 O O . GLU A 1 200 ? -15.742 4.888 7.424 1.00 91.31 200 GLU A O 1
ATOM 1638 N N . LYS A 1 201 ? -17.942 4.516 7.762 1.00 89.81 201 LYS A N 1
ATOM 1639 C CA . LYS A 1 201 ? -18.401 5.872 7.416 1.00 89.81 201 LYS A CA 1
ATOM 1640 C C . LYS A 1 201 ? -18.413 6.811 8.615 1.00 89.81 201 LYS A C 1
ATOM 1642 O O . LYS A 1 201 ? -18.164 7.997 8.446 1.00 89.81 201 LYS A O 1
ATOM 1647 N N . GLU A 1 202 ? -18.708 6.284 9.800 1.00 90.25 202 GLU A N 1
ATOM 1648 C CA . GLU A 1 202 ? -18.913 7.096 11.004 1.00 90.25 202 GLU A CA 1
ATOM 1649 C C . GLU A 1 202 ? -17.655 7.199 11.880 1.00 90.25 202 GLU A C 1
ATOM 1651 O O . GLU A 1 202 ? -17.536 8.119 12.689 1.00 90.25 202 GLU A O 1
ATOM 1656 N N . ARG A 1 203 ? -16.677 6.296 11.707 1.00 89.25 203 ARG A N 1
ATOM 1657 C CA . ARG A 1 203 ? -15.448 6.244 12.524 1.00 89.25 203 ARG A CA 1
ATOM 1658 C C . ARG A 1 203 ? -14.620 7.534 12.518 1.00 89.25 203 ARG A C 1
ATOM 1660 O O . ARG A 1 203 ? -13.878 7.777 13.466 1.00 89.25 203 ARG A O 1
ATOM 1667 N N . ASP A 1 204 ? -14.763 8.376 11.494 1.00 84.69 204 ASP A N 1
ATOM 1668 C CA . ASP A 1 204 ? -14.070 9.669 11.406 1.00 84.69 204 ASP A CA 1
ATOM 1669 C C . ASP A 1 204 ? -14.660 10.714 12.374 1.00 84.69 204 ASP A C 1
ATOM 1671 O O . ASP A 1 204 ? -14.022 11.716 12.690 1.00 84.69 204 ASP A O 1
ATOM 1675 N N . SER A 1 205 ? -15.869 10.466 12.882 1.00 86.31 205 SER A N 1
ATOM 1676 C CA . SER A 1 205 ? -16.578 11.291 13.864 1.00 86.31 205 SER A CA 1
ATOM 1677 C C . SER A 1 205 ? -16.826 10.530 15.171 1.00 86.31 205 SER A C 1
ATOM 1679 O O . SER A 1 205 ? -17.825 10.773 15.847 1.00 86.31 205 SER A O 1
ATOM 1681 N N . TYR A 1 206 ? -15.903 9.634 15.557 1.00 83.25 206 TYR A N 1
ATOM 1682 C CA . TYR A 1 206 ? -16.070 8.722 16.702 1.00 83.25 206 TYR A CA 1
ATOM 1683 C C . TYR A 1 206 ? -16.440 9.413 18.027 1.00 83.25 206 TYR A C 1
ATOM 1685 O O . TYR A 1 206 ? -17.123 8.824 18.859 1.00 83.25 206 TYR A O 1
ATOM 1693 N N . TYR A 1 207 ? -16.034 10.673 18.216 1.00 83.56 207 TYR A N 1
ATOM 1694 C CA . TYR A 1 207 ? -16.388 11.475 19.389 1.00 83.56 207 TYR A CA 1
ATOM 1695 C C . TYR A 1 207 ? -17.900 11.669 19.574 1.00 83.56 207 TYR A C 1
ATOM 1697 O O . TYR A 1 207 ? -18.349 11.808 20.709 1.00 83.56 207 TYR A O 1
ATOM 1705 N N . PHE A 1 208 ? -18.674 11.700 18.485 1.00 86.69 208 PHE A N 1
ATOM 1706 C CA . PHE A 1 208 ? -20.126 11.906 18.523 1.00 86.69 208 PHE A CA 1
ATOM 1707 C C . PHE A 1 208 ? -20.923 10.607 18.657 1.00 86.69 208 PHE A C 1
ATOM 1709 O O . PHE A 1 208 ? -22.095 10.672 19.006 1.00 86.69 208 PHE A O 1
ATOM 1716 N N . ILE A 1 209 ? -20.291 9.462 18.394 1.00 88.00 209 ILE A N 1
ATOM 1717 C CA . ILE A 1 209 ? -20.913 8.128 18.380 1.00 88.00 209 ILE A CA 1
ATOM 1718 C C . ILE A 1 209 ? -20.327 7.211 19.466 1.00 88.00 209 ILE A C 1
ATOM 1720 O O . ILE A 1 209 ? -20.244 5.992 19.304 1.00 88.00 209 ILE A O 1
ATOM 1724 N N . SER A 1 210 ? -19.798 7.796 20.543 1.00 86.62 210 SER A N 1
ATOM 1725 C CA . SER A 1 210 ? -19.051 7.064 21.571 1.00 86.62 210 SER A CA 1
ATOM 1726 C C . SER A 1 210 ? -19.935 6.099 22.366 1.00 86.62 210 SER A C 1
ATOM 1728 O O . SER A 1 210 ? -19.468 5.026 22.757 1.00 86.62 210 SER A O 1
ATOM 1730 N N . ASP A 1 211 ? -21.209 6.444 22.559 1.00 89.50 211 ASP A N 1
ATOM 1731 C CA . ASP A 1 211 ? -22.189 5.595 23.233 1.00 89.50 211 ASP A CA 1
ATOM 1732 C C . ASP A 1 211 ? -22.556 4.384 22.366 1.00 89.50 211 ASP A C 1
ATOM 1734 O O . ASP A 1 211 ? -22.441 3.244 22.817 1.00 89.50 211 ASP A O 1
ATOM 1738 N N . GLU A 1 212 ? -22.880 4.603 21.093 1.00 91.81 212 GLU A N 1
ATOM 1739 C CA . GLU A 1 212 ? -23.209 3.548 20.132 1.00 91.81 212 GLU A CA 1
ATOM 1740 C C . GLU A 1 212 ? -22.006 2.635 19.871 1.00 91.81 212 GLU A C 1
ATOM 1742 O O . GLU A 1 212 ? -22.140 1.415 19.746 1.00 91.81 212 GLU A O 1
ATOM 1747 N N . MET A 1 213 ? -20.800 3.208 19.855 1.00 91.25 213 MET A N 1
ATOM 1748 C CA . MET A 1 213 ? -19.547 2.463 19.791 1.00 91.25 213 MET A CA 1
ATOM 1749 C C . MET A 1 213 ? -19.364 1.564 21.022 1.00 91.25 213 MET A C 1
ATOM 1751 O O . MET A 1 213 ? -19.013 0.392 20.869 1.00 91.25 213 MET A O 1
ATOM 1755 N N . ALA A 1 214 ? -19.617 2.067 22.234 1.00 92.31 214 ALA A N 1
ATOM 1756 C CA . ALA A 1 214 ? -19.519 1.277 23.462 1.00 92.31 214 ALA A CA 1
ATOM 1757 C C . ALA A 1 214 ? -20.567 0.150 23.514 1.00 92.31 214 ALA A C 1
ATOM 1759 O O . ALA A 1 214 ? -20.244 -0.972 23.914 1.00 92.31 214 ALA A O 1
ATOM 1760 N N . GLU A 1 215 ? -21.796 0.413 23.068 1.00 92.69 215 GLU A N 1
ATOM 1761 C CA . GLU A 1 215 ? -22.853 -0.597 22.956 1.00 92.69 215 GLU A CA 1
ATOM 1762 C C . GLU A 1 215 ? -22.497 -1.687 21.937 1.00 92.69 215 GLU A C 1
ATOM 1764 O O . GLU A 1 215 ? -22.583 -2.880 22.245 1.00 92.69 215 GLU A O 1
ATOM 1769 N N . ALA A 1 216 ? -22.015 -1.304 20.752 1.00 93.56 216 ALA A N 1
ATOM 1770 C CA . ALA A 1 216 ? -21.569 -2.247 19.731 1.00 93.56 216 ALA A CA 1
ATOM 1771 C C . ALA A 1 216 ? -20.379 -3.099 20.209 1.00 93.56 216 ALA A C 1
ATOM 1773 O O . ALA A 1 216 ? -20.334 -4.309 19.968 1.00 93.56 216 ALA A O 1
ATOM 1774 N N . LEU A 1 217 ? -19.423 -2.495 20.925 1.00 92.75 217 LEU A N 1
ATOM 1775 C CA . LEU A 1 217 ? -18.296 -3.211 21.531 1.00 92.75 217 LEU A CA 1
ATOM 1776 C C . LEU A 1 217 ? -18.758 -4.196 22.603 1.00 92.75 217 LEU A C 1
ATOM 1778 O O . LEU A 1 217 ? -18.263 -5.324 22.636 1.00 92.75 217 LEU A O 1
ATOM 1782 N N . SER A 1 218 ? -19.715 -3.810 23.445 1.00 94.06 218 SER A N 1
ATOM 1783 C CA . SER A 1 218 ? -20.295 -4.690 24.462 1.00 94.06 218 SER A CA 1
ATOM 1784 C C . SER A 1 218 ? -20.929 -5.925 23.819 1.00 94.06 218 SER A C 1
ATOM 1786 O O . SER A 1 218 ? -20.626 -7.049 24.224 1.00 94.06 218 SER A O 1
ATOM 1788 N N . GLN A 1 219 ? -21.709 -5.740 22.749 1.00 92.62 219 GLN A N 1
ATOM 1789 C CA . GLN A 1 219 ? -22.322 -6.847 22.008 1.00 92.62 219 GLN A CA 1
ATOM 1790 C C . GLN A 1 219 ? -21.279 -7.759 21.343 1.00 92.62 219 GLN A C 1
ATOM 1792 O O . GLN A 1 219 ? -21.399 -8.982 21.402 1.00 92.62 219 GLN A O 1
ATOM 1797 N N . ALA A 1 220 ? -20.235 -7.187 20.738 1.00 91.81 220 ALA A N 1
ATOM 1798 C CA . ALA A 1 220 ? -19.214 -7.952 20.022 1.00 91.81 220 ALA A CA 1
ATOM 1799 C C . ALA A 1 220 ? -18.234 -8.694 20.946 1.00 91.81 220 ALA A C 1
ATOM 1801 O O . ALA A 1 220 ? -17.745 -9.775 20.610 1.00 91.81 220 ALA A O 1
ATOM 1802 N N . THR A 1 221 ? -17.915 -8.107 22.101 1.00 88.69 221 THR A N 1
ATOM 1803 C CA . THR A 1 221 ? -16.919 -8.647 23.038 1.00 88.69 221 THR A CA 1
ATOM 1804 C C . THR A 1 221 ? -17.530 -9.452 24.184 1.00 88.69 221 THR A C 1
ATOM 1806 O O . THR A 1 221 ? -16.808 -10.206 24.837 1.00 88.69 221 THR A O 1
ATOM 1809 N N . GLY A 1 222 ? -18.837 -9.308 24.435 1.00 87.75 222 GLY A N 1
ATOM 1810 C CA . GLY A 1 222 ? -19.532 -9.896 25.581 1.00 87.75 222 GLY A CA 1
ATOM 1811 C C . GLY A 1 222 ? -19.220 -9.211 26.917 1.00 87.75 222 GLY A C 1
ATOM 1812 O O . GLY A 1 222 ? -19.549 -9.751 27.972 1.00 87.75 222 GLY A O 1
ATOM 1813 N N . GLN A 1 223 ? -18.554 -8.053 26.896 1.00 89.56 223 GLN A N 1
ATOM 1814 C CA . GLN A 1 223 ? -18.267 -7.252 28.088 1.00 89.56 223 GLN A CA 1
ATOM 1815 C C . GLN A 1 223 ? -19.468 -6.389 28.480 1.00 89.56 223 GLN A C 1
ATOM 1817 O O . GLN A 1 223 ? -20.384 -6.185 27.685 1.00 89.56 223 GLN A O 1
ATOM 1822 N N . SER A 1 224 ? -19.466 -5.840 29.699 1.00 92.62 224 SER A N 1
ATOM 1823 C CA . SER A 1 224 ? -20.469 -4.842 30.077 1.00 92.62 224 SER A CA 1
ATOM 1824 C C . SER A 1 224 ? -20.298 -3.555 29.264 1.00 92.62 224 SER A C 1
ATOM 1826 O O . SER A 1 224 ? -19.193 -3.212 28.826 1.00 92.62 224 SER A O 1
ATOM 1828 N N . VAL A 1 225 ? -21.396 -2.818 29.088 1.00 90.75 225 VAL A N 1
AT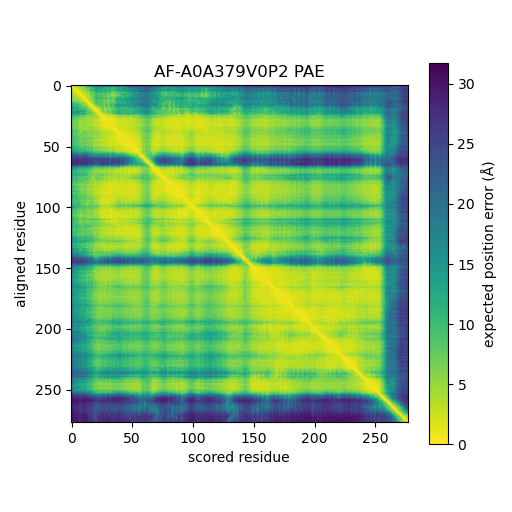OM 1829 C CA . VAL A 1 225 ? -21.382 -1.506 28.423 1.00 90.75 225 VAL A CA 1
ATOM 1830 C C . VAL A 1 225 ? -20.457 -0.536 29.162 1.00 90.75 225 VAL A C 1
ATOM 1832 O O . VAL A 1 225 ? -19.660 0.139 28.522 1.00 90.75 225 VAL A O 1
ATOM 1835 N N . ASP A 1 226 ? -20.459 -0.544 30.499 1.00 89.81 226 ASP A N 1
ATOM 1836 C CA . ASP A 1 226 ? -19.575 0.317 31.298 1.00 89.81 226 ASP A CA 1
ATOM 1837 C C . ASP A 1 226 ? -18.088 0.019 31.065 1.00 89.81 226 ASP A C 1
ATOM 1839 O O . ASP A 1 226 ? -17.288 0.943 30.919 1.00 89.81 226 ASP A O 1
ATOM 1843 N N . ALA A 1 227 ? -17.706 -1.261 30.986 1.00 88.94 227 ALA A N 1
ATOM 1844 C CA . ALA A 1 227 ? -16.328 -1.647 30.681 1.00 88.94 227 ALA A CA 1
ATOM 1845 C C . ALA A 1 227 ? -15.935 -1.236 29.253 1.00 88.94 227 ALA A C 1
ATOM 1847 O O . ALA A 1 227 ? -14.826 -0.755 29.025 1.00 88.94 227 ALA A O 1
ATOM 1848 N N . SER A 1 228 ? -16.868 -1.373 28.306 1.00 89.00 228 SER A N 1
ATOM 1849 C CA . SER A 1 228 ? -16.669 -0.976 26.910 1.00 89.00 228 SER A CA 1
ATOM 1850 C C . SER A 1 228 ? -16.509 0.541 26.777 1.00 89.00 228 SER A C 1
ATOM 1852 O O . SER A 1 228 ? -15.589 0.997 26.103 1.00 89.00 228 SER A O 1
ATOM 1854 N N . ARG A 1 229 ? -17.326 1.331 27.486 1.00 88.62 229 ARG A N 1
ATOM 1855 C CA . ARG A 1 229 ? -17.231 2.799 27.520 1.00 88.62 229 ARG A CA 1
ATOM 1856 C C . ARG A 1 229 ? -15.904 3.260 28.124 1.00 88.62 229 ARG A C 1
ATOM 1858 O O . ARG A 1 229 ? -15.208 4.067 27.515 1.00 88.62 229 ARG A O 1
ATOM 1865 N N . GLN A 1 230 ? -15.500 2.683 29.258 1.00 88.38 230 GLN A N 1
ATOM 1866 C CA . GLN A 1 230 ? -14.192 2.971 29.860 1.00 88.38 230 GLN A CA 1
ATOM 1867 C C . GLN A 1 230 ? -13.035 2.657 28.911 1.00 88.38 230 GLN A C 1
ATOM 1869 O O . GLN A 1 230 ? -12.047 3.390 28.876 1.00 88.38 230 GLN A O 1
ATOM 1874 N N . TRP A 1 231 ? -13.143 1.574 28.139 1.00 85.75 231 TRP A N 1
ATOM 1875 C CA . TRP A 1 231 ? -12.129 1.238 27.153 1.00 85.75 231 TRP A CA 1
ATOM 1876 C C . TRP A 1 231 ? -12.061 2.283 26.035 1.00 85.75 231 TRP A C 1
ATOM 1878 O O . TRP A 1 231 ? -10.964 2.765 25.754 1.00 85.75 231 TRP A O 1
ATOM 1888 N N . VAL A 1 232 ? -13.208 2.684 25.466 1.00 86.19 232 VAL A N 1
ATOM 1889 C CA . VAL A 1 232 ? -13.304 3.727 24.425 1.00 86.19 232 VAL A CA 1
ATOM 1890 C C . VAL A 1 232 ? -12.689 5.047 24.896 1.00 86.19 232 VAL A C 1
ATOM 1892 O O . VAL A 1 232 ? -11.849 5.613 24.201 1.00 86.19 232 VAL A O 1
ATOM 1895 N N . GLU A 1 233 ? -13.016 5.497 26.109 1.00 85.06 233 GLU A N 1
ATOM 1896 C CA . GLU A 1 233 ? -12.485 6.738 26.699 1.00 85.06 233 GLU A CA 1
ATOM 1897 C C . GLU A 1 233 ? -10.958 6.726 26.909 1.00 85.06 233 GLU A C 1
ATOM 1899 O O . GLU A 1 233 ? -10.318 7.778 27.004 1.00 85.06 233 GLU A O 1
ATOM 1904 N N . GLN A 1 234 ? -10.355 5.539 27.010 1.00 86.00 234 GLN A N 1
ATOM 1905 C CA . GLN A 1 234 ? -8.921 5.362 27.243 1.00 86.00 234 GLN A CA 1
ATOM 1906 C C . GLN A 1 234 ? -8.114 5.084 25.966 1.00 86.00 234 GLN A C 1
ATOM 1908 O O . GLN A 1 234 ? -6.882 5.047 26.043 1.00 86.00 234 GLN A O 1
ATOM 1913 N N . LEU A 1 235 ? -8.764 4.917 24.806 1.00 83.06 235 LEU A N 1
ATOM 1914 C CA . LEU A 1 235 ? -8.098 4.587 23.538 1.00 83.06 235 LEU A CA 1
ATOM 1915 C C . LEU A 1 235 ? -7.021 5.610 23.165 1.00 83.06 235 LEU A C 1
ATOM 1917 O O . LEU A 1 235 ? -5.906 5.226 22.813 1.00 83.06 235 LEU A O 1
ATOM 1921 N N . ASP A 1 236 ? -7.337 6.898 23.298 1.00 78.31 236 ASP A N 1
ATOM 1922 C CA . ASP A 1 236 ? -6.421 7.993 22.976 1.00 78.31 236 ASP A CA 1
ATOM 1923 C C . ASP A 1 236 ? -5.197 8.035 23.898 1.00 78.31 236 ASP A C 1
ATOM 1925 O O . ASP A 1 236 ? -4.066 8.213 23.448 1.00 78.31 236 ASP A O 1
ATOM 1929 N N . LYS A 1 237 ? -5.411 7.852 25.205 1.00 78.56 237 LYS A N 1
ATOM 1930 C CA . LYS A 1 237 ? -4.365 8.031 26.227 1.00 78.56 237 LYS A CA 1
ATOM 1931 C C . LYS A 1 237 ? -3.344 6.900 26.240 1.00 78.56 237 LYS A C 1
ATOM 1933 O O . LYS A 1 237 ? -2.194 7.125 26.605 1.00 78.56 237 LYS A O 1
ATOM 1938 N N . ASN A 1 238 ? -3.768 5.697 25.867 1.00 74.50 238 ASN A N 1
ATOM 1939 C CA . ASN A 1 238 ? -2.968 4.486 26.008 1.00 74.50 238 ASN A CA 1
ATOM 1940 C C . ASN A 1 238 ? -2.345 4.008 24.693 1.00 74.50 238 ASN A C 1
ATOM 1942 O O . ASN A 1 238 ? -1.805 2.905 24.669 1.00 74.50 238 ASN A O 1
ATOM 1946 N N . PHE A 1 239 ? -2.417 4.781 23.604 1.00 82.69 239 PHE A N 1
ATOM 1947 C CA . PHE A 1 239 ? -1.873 4.357 22.315 1.00 82.69 239 PHE A CA 1
ATOM 1948 C C . PHE A 1 239 ? -0.330 4.415 22.306 1.00 82.69 239 PHE A C 1
ATOM 1950 O O . PHE A 1 239 ? 0.240 5.509 22.288 1.00 82.69 239 PHE A O 1
ATOM 1957 N N . PRO A 1 240 ? 0.380 3.267 22.291 1.00 78.25 240 PRO A N 1
ATOM 1958 C CA . PRO A 1 240 ? 1.830 3.245 22.410 1.00 78.25 240 PRO A CA 1
ATOM 1959 C C . PRO A 1 240 ? 2.457 3.358 21.015 1.00 78.25 240 PRO A C 1
ATOM 1961 O O . PRO A 1 240 ? 2.865 2.364 20.409 1.00 78.25 240 PRO A O 1
ATOM 1964 N N . LEU A 1 241 ? 2.488 4.569 20.458 1.00 84.00 241 LEU A N 1
ATOM 1965 C CA . LEU A 1 241 ? 3.123 4.797 19.162 1.00 84.00 241 LEU A CA 1
ATOM 1966 C C . LEU A 1 241 ? 4.646 4.808 19.302 1.00 84.00 241 LEU A C 1
ATOM 1968 O O . LEU A 1 241 ? 5.221 5.779 19.780 1.00 84.00 241 LEU A O 1
ATOM 1972 N N . ASP A 1 242 ? 5.298 3.752 18.825 1.00 86.69 242 ASP A N 1
ATOM 1973 C CA . ASP A 1 242 ? 6.746 3.712 18.650 1.00 86.69 242 ASP A CA 1
ATOM 1974 C C . ASP A 1 242 ? 7.136 2.860 17.427 1.00 86.69 242 ASP A C 1
ATOM 1976 O O . ASP A 1 242 ? 6.306 2.183 16.805 1.00 86.69 242 ASP A O 1
ATOM 1980 N N . ILE A 1 243 ? 8.417 2.915 17.052 1.00 85.62 243 ILE A N 1
ATOM 1981 C CA . ILE A 1 243 ? 8.953 2.201 15.883 1.00 85.62 243 ILE A CA 1
ATOM 1982 C C . ILE A 1 243 ? 8.831 0.677 16.049 1.00 85.62 243 ILE A C 1
ATOM 1984 O O . ILE A 1 243 ? 8.566 -0.025 15.072 1.00 85.62 243 ILE A O 1
ATOM 1988 N N . ASN A 1 244 ? 9.013 0.149 17.262 1.00 86.88 244 ASN A N 1
ATOM 1989 C CA . ASN A 1 244 ? 8.987 -1.291 17.513 1.00 86.88 244 ASN A CA 1
ATOM 1990 C C . ASN A 1 244 ? 7.568 -1.848 17.370 1.00 86.88 244 ASN A C 1
ATOM 1992 O O . ASN A 1 244 ? 7.374 -2.851 16.681 1.00 86.88 244 ASN A O 1
ATOM 1996 N N . ASN A 1 245 ? 6.578 -1.162 17.942 1.00 87.75 245 ASN A N 1
ATOM 1997 C CA . ASN A 1 245 ? 5.166 -1.509 17.837 1.00 87.75 245 ASN A CA 1
ATOM 1998 C C . ASN A 1 245 ? 4.701 -1.422 16.386 1.00 87.75 245 ASN A C 1
ATOM 2000 O O . ASN A 1 245 ? 4.048 -2.345 15.901 1.00 87.75 245 ASN A O 1
ATOM 2004 N N . PHE A 1 246 ? 5.116 -0.387 15.646 1.00 88.56 246 PHE A N 1
ATOM 2005 C CA . PHE A 1 246 ? 4.829 -0.300 14.215 1.00 88.56 246 PHE A CA 1
ATOM 2006 C C . PHE A 1 246 ? 5.401 -1.490 13.433 1.00 88.56 246 PHE A C 1
ATOM 2008 O O . PHE A 1 246 ? 4.666 -2.160 12.704 1.00 88.56 246 PHE A O 1
ATOM 2015 N N . CYS A 1 247 ? 6.683 -1.810 13.625 1.00 86.75 247 CYS A N 1
ATOM 2016 C CA . CYS A 1 247 ? 7.315 -2.977 13.006 1.00 86.75 247 CYS A CA 1
ATOM 2017 C C . CYS A 1 247 ? 6.597 -4.285 13.371 1.00 86.75 247 CYS A C 1
ATOM 2019 O O . CYS A 1 247 ? 6.432 -5.160 12.517 1.00 86.75 247 CYS A O 1
ATOM 2021 N N . GLN A 1 248 ? 6.136 -4.421 14.617 1.00 86.56 248 GLN A N 1
ATOM 2022 C CA . GLN A 1 248 ? 5.363 -5.577 15.055 1.00 86.56 248 GLN A CA 1
ATOM 2023 C C . GLN A 1 248 ? 3.999 -5.646 14.360 1.00 86.56 248 GLN A C 1
ATOM 2025 O O . GLN A 1 248 ? 3.635 -6.714 13.875 1.00 86.56 248 GLN A O 1
ATOM 2030 N N . TRP A 1 249 ? 3.264 -4.538 14.244 1.00 88.00 249 TRP A N 1
ATOM 2031 C CA . TRP A 1 249 ? 1.971 -4.509 13.552 1.00 88.00 249 TRP A CA 1
ATOM 2032 C C . TRP A 1 249 ? 2.098 -4.865 12.072 1.00 88.00 249 TRP A C 1
ATOM 2034 O O . TRP A 1 249 ? 1.303 -5.653 11.557 1.00 88.00 249 TRP A O 1
ATOM 2044 N N . VAL A 1 250 ? 3.129 -4.339 11.409 1.00 86.06 250 VAL A N 1
ATOM 2045 C CA . VAL A 1 250 ? 3.488 -4.665 10.024 1.00 86.06 250 VAL A CA 1
ATOM 2046 C C . VAL A 1 250 ? 3.761 -6.163 9.879 1.00 86.06 250 VAL A C 1
ATOM 2048 O O . VAL A 1 250 ? 3.182 -6.831 9.018 1.00 86.06 250 VAL A O 1
ATOM 2051 N N . LYS A 1 251 ? 4.591 -6.714 10.773 1.00 82.94 251 LYS A N 1
ATOM 2052 C CA . LYS A 1 251 ? 4.920 -8.140 10.807 1.00 82.94 251 LYS A CA 1
ATOM 2053 C C . LYS A 1 251 ? 3.682 -9.000 11.054 1.00 82.94 251 LYS A C 1
ATOM 2055 O O . LYS A 1 251 ? 3.486 -9.973 10.343 1.00 82.94 251 LYS A O 1
ATOM 2060 N N . GLU A 1 252 ? 2.836 -8.659 12.022 1.00 82.00 252 GLU A N 1
ATOM 2061 C CA . GLU A 1 252 ? 1.627 -9.428 12.342 1.00 82.00 252 GLU A CA 1
ATOM 2062 C C . GLU A 1 252 ? 0.623 -9.437 11.185 1.00 82.00 252 GLU A C 1
ATOM 2064 O O . GLU A 1 252 ? 0.080 -10.497 10.870 1.00 82.00 252 GLU A O 1
ATOM 2069 N N . CYS A 1 253 ? 0.394 -8.292 10.532 1.00 77.38 253 CYS A N 1
ATOM 2070 C CA . CYS A 1 253 ? -0.541 -8.208 9.410 1.00 77.38 253 CYS A CA 1
ATOM 2071 C C . CYS A 1 253 ? -0.054 -9.045 8.228 1.00 77.38 253 CYS A C 1
ATOM 2073 O O . CYS A 1 253 ? -0.786 -9.895 7.729 1.00 77.38 253 CYS A O 1
ATOM 2075 N N . TRP A 1 254 ? 1.199 -8.865 7.813 1.00 67.69 254 TRP A N 1
ATOM 2076 C CA . TRP A 1 254 ? 1.697 -9.517 6.607 1.00 67.69 254 TRP A CA 1
ATOM 2077 C C . TRP A 1 254 ? 2.240 -10.925 6.840 1.00 67.69 254 TRP A C 1
ATOM 2079 O O . TRP A 1 254 ? 2.223 -11.710 5.903 1.00 67.69 254 TRP A O 1
ATOM 2089 N N . MET A 1 255 ? 2.593 -11.329 8.069 1.00 56.38 255 MET A N 1
ATOM 2090 C CA . MET A 1 255 ? 2.876 -12.741 8.373 1.00 56.38 255 MET A CA 1
ATOM 2091 C C . MET A 1 255 ? 1.613 -13.600 8.491 1.00 56.38 255 MET A C 1
ATOM 2093 O O . MET A 1 255 ? 1.669 -14.782 8.166 1.00 56.38 255 MET A O 1
ATOM 2097 N N . LYS A 1 256 ? 0.468 -13.036 8.904 1.00 48.25 256 LYS A N 1
ATOM 2098 C CA . LYS A 1 256 ? -0.817 -13.761 8.885 1.00 48.25 256 LYS A CA 1
ATOM 2099 C C . LYS A 1 256 ? -1.341 -13.960 7.462 1.00 48.25 256 LYS A C 1
ATOM 2101 O O . LYS A 1 256 ? -1.857 -15.032 7.156 1.00 48.25 256 LYS A O 1
ATOM 2106 N N . THR A 1 257 ? -1.156 -12.972 6.586 1.00 41.34 257 THR A N 1
ATOM 2107 C CA . THR A 1 257 ? -1.438 -13.106 5.146 1.00 41.34 257 THR A CA 1
ATOM 2108 C C . THR A 1 257 ? -0.382 -13.966 4.441 1.00 41.34 257 THR A C 1
ATOM 2110 O O . THR A 1 257 ? -0.673 -14.638 3.449 1.00 41.34 257 THR A O 1
ATOM 2113 N N . ALA A 1 258 ? 0.841 -14.030 4.982 1.00 33.66 258 ALA A N 1
ATOM 2114 C CA . ALA A 1 258 ? 1.918 -14.861 4.467 1.00 33.66 258 ALA A CA 1
ATOM 2115 C C . ALA A 1 258 ? 1.744 -16.345 4.830 1.00 33.66 258 ALA A C 1
ATOM 2117 O O . ALA A 1 258 ? 2.537 -16.942 5.556 1.00 33.66 258 ALA A O 1
ATOM 2118 N N . LYS A 1 259 ? 0.804 -16.993 4.139 1.00 29.36 259 LYS A N 1
ATOM 2119 C CA . LYS A 1 259 ? 1.265 -18.141 3.358 1.00 29.36 259 LYS A CA 1
ATOM 2120 C C . LYS A 1 259 ? 2.125 -17.685 2.181 1.00 29.36 259 LYS A C 1
ATOM 2122 O O . LYS A 1 259 ? 3.042 -18.416 1.843 1.00 29.36 259 LYS A O 1
ATOM 2127 N N . ILE A 1 260 ? 1.934 -16.484 1.622 1.00 37.19 260 ILE A N 1
ATOM 2128 C CA . ILE A 1 260 ? 2.876 -15.869 0.675 1.00 37.19 260 ILE A CA 1
ATOM 2129 C C . ILE A 1 260 ? 2.681 -14.336 0.650 1.00 37.19 260 ILE A C 1
ATOM 2131 O O . ILE A 1 260 ? 1.626 -13.910 0.207 1.00 37.19 260 ILE A O 1
ATOM 2135 N N . SER A 1 261 ? 3.644 -13.515 1.100 1.00 31.42 261 SER A N 1
ATOM 2136 C CA . SER A 1 261 ? 3.924 -12.171 0.533 1.00 31.42 261 SER A CA 1
ATOM 2137 C C . SER A 1 261 ? 5.012 -11.401 1.312 1.00 31.42 261 SER A C 1
ATOM 2139 O O . SER A 1 261 ? 4.995 -11.349 2.540 1.00 31.42 261 SER A O 1
ATOM 2141 N N . SER A 1 262 ? 5.976 -10.833 0.581 1.00 40.53 262 SER A N 1
ATOM 2142 C CA . SER A 1 262 ? 6.978 -9.848 1.008 1.00 40.53 262 SER A CA 1
ATOM 2143 C C . SER A 1 262 ? 6.399 -8.429 1.004 1.00 40.53 262 SER A C 1
ATOM 2145 O O . SER A 1 262 ? 5.577 -8.090 0.165 1.00 40.53 262 SER A O 1
ATOM 2147 N N . SER A 1 263 ? 6.868 -7.555 1.891 1.00 35.81 263 SER A N 1
ATOM 2148 C CA . SER A 1 263 ? 6.453 -6.148 1.933 1.00 35.81 263 SER A CA 1
ATOM 2149 C C . SER A 1 263 ? 7.651 -5.210 1.903 1.00 35.81 263 SER A C 1
ATOM 2151 O O . SER A 1 263 ? 8.604 -5.432 2.655 1.00 35.81 263 SER A O 1
ATOM 2153 N N . TRP A 1 264 ? 7.600 -4.159 1.084 1.00 41.56 264 TRP A N 1
ATOM 2154 C CA . TRP A 1 264 ? 8.694 -3.195 0.925 1.00 41.56 264 TRP A CA 1
ATOM 2155 C C . TRP A 1 264 ? 8.214 -1.742 0.966 1.00 41.56 264 TRP A C 1
ATOM 2157 O O . TRP A 1 264 ? 7.166 -1.400 0.424 1.00 41.56 264 TRP A O 1
ATOM 2167 N N . TRP A 1 265 ? 9.036 -0.876 1.566 1.00 35.41 265 TRP A N 1
ATOM 2168 C CA . TRP A 1 265 ? 8.822 0.570 1.633 1.00 35.41 265 TRP A CA 1
ATOM 2169 C C . TRP A 1 265 ? 9.845 1.282 0.743 1.00 35.41 265 TRP A C 1
ATOM 2171 O O . TRP A 1 265 ? 11.049 1.143 0.957 1.00 35.41 265 TRP A O 1
ATOM 2181 N N . MET A 1 266 ? 9.389 2.074 -0.230 1.00 30.25 266 MET A N 1
ATOM 2182 C CA . MET A 1 266 ? 10.257 2.918 -1.058 1.00 30.25 266 MET A CA 1
ATOM 2183 C C . MET A 1 266 ? 9.886 4.390 -0.844 1.00 30.25 266 MET A C 1
ATOM 2185 O O . MET A 1 266 ? 8.738 4.777 -1.050 1.00 30.25 266 MET A O 1
ATOM 2189 N N . LYS A 1 267 ? 10.842 5.223 -0.408 1.00 32.41 267 LYS A N 1
ATOM 2190 C CA . LYS A 1 267 ? 10.645 6.675 -0.258 1.00 32.41 267 LYS A CA 1
ATOM 2191 C C . LYS A 1 267 ? 11.090 7.410 -1.525 1.00 32.41 267 LYS A C 1
ATOM 2193 O O . LYS A 1 267 ? 12.210 7.212 -1.986 1.00 32.41 267 LYS A O 1
ATOM 2198 N N . SER A 1 268 ? 10.265 8.340 -2.008 1.00 27.86 268 SER A N 1
ATOM 2199 C CA . SER A 1 268 ? 10.701 9.452 -2.863 1.00 27.86 268 SER A CA 1
ATOM 2200 C C . SER A 1 268 ? 10.484 10.755 -2.098 1.00 27.86 268 SER A C 1
ATOM 2202 O O . SER A 1 268 ? 9.356 11.029 -1.693 1.00 27.86 268 SER A O 1
ATOM 2204 N N . ALA A 1 269 ? 11.537 11.544 -1.886 1.00 29.59 269 ALA A N 1
ATOM 2205 C CA . ALA A 1 269 ? 11.415 12.914 -1.396 1.00 29.59 269 ALA A CA 1
ATOM 2206 C C . ALA A 1 269 ? 11.594 13.870 -2.581 1.00 29.59 269 ALA A C 1
ATOM 2208 O O . ALA A 1 269 ? 12.644 13.882 -3.229 1.00 29.59 269 ALA A O 1
ATOM 2209 N N . SER A 1 270 ? 10.565 14.658 -2.881 1.00 28.98 270 SER A N 1
ATOM 2210 C CA . SER A 1 270 ? 10.649 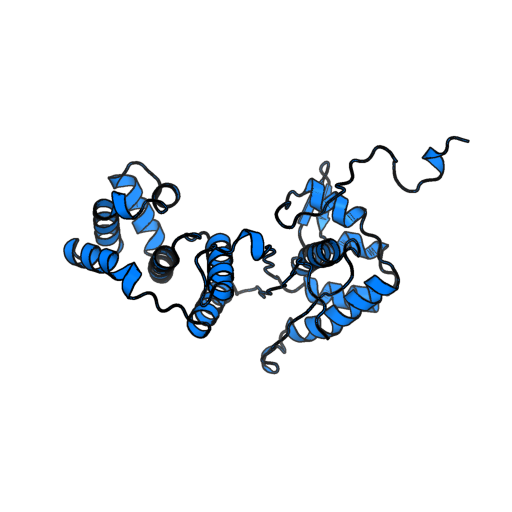15.790 -3.798 1.00 28.98 270 SER A CA 1
ATOM 2211 C C . SER A 1 270 ? 10.538 17.085 -3.003 1.00 28.98 270 SER A C 1
ATOM 2213 O O . SER A 1 270 ? 9.442 17.598 -2.819 1.00 28.98 270 SER A O 1
ATOM 2215 N N . SER A 1 271 ? 11.661 17.651 -2.573 1.00 27.89 271 SER A N 1
ATOM 2216 C CA . SER A 1 271 ? 11.694 19.057 -2.173 1.00 27.89 271 SER A CA 1
ATOM 2217 C C . SER A 1 271 ? 13.076 19.671 -2.383 1.00 27.89 271 SER A C 1
ATOM 2219 O O . SER A 1 271 ? 14.122 19.117 -2.049 1.00 27.89 271 SER A O 1
ATOM 2221 N N . SER A 1 272 ? 13.039 20.817 -3.052 1.00 25.48 272 SER A N 1
ATOM 2222 C CA . SER A 1 272 ? 14.139 21.724 -3.346 1.00 25.48 272 SER A CA 1
ATOM 2223 C C . SER A 1 272 ? 14.564 22.511 -2.095 1.00 25.48 272 SER A C 1
ATOM 2225 O O . SER A 1 272 ? 13.755 22.701 -1.193 1.00 25.48 272 SER A O 1
ATOM 2227 N N . VAL A 1 273 ? 15.765 23.119 -2.160 1.00 22.11 273 VAL A N 1
ATOM 2228 C CA . VAL A 1 273 ? 16.330 24.156 -1.254 1.00 22.11 273 VAL A CA 1
ATOM 2229 C C . VAL A 1 273 ? 17.006 23.552 -0.001 1.00 22.11 273 VAL A C 1
ATOM 2231 O O . VAL A 1 273 ? 16.401 22.776 0.712 1.00 22.11 273 VAL A O 1
ATOM 2234 N N . LYS A 1 274 ? 18.273 23.814 0.360 1.00 20.69 274 LYS A N 1
ATOM 2235 C CA . LYS A 1 274 ? 19.117 25.018 0.265 1.00 20.69 274 LYS A CA 1
ATOM 2236 C C . LYS A 1 274 ? 20.595 24.599 0.304 1.00 20.69 274 LYS A C 1
ATOM 2238 O O . LYS A 1 274 ? 20.988 23.810 1.158 1.00 20.69 274 LYS A O 1
ATOM 2243 N N . ILE A 1 275 ? 21.419 25.198 -0.552 1.00 25.73 275 ILE A N 1
ATOM 2244 C CA . ILE A 1 275 ? 22.874 25.246 -0.368 1.00 25.73 275 ILE A CA 1
ATOM 2245 C C . ILE A 1 275 ? 23.150 26.039 0.915 1.00 25.73 275 ILE A C 1
ATOM 2247 O O . ILE A 1 275 ? 22.732 27.195 1.026 1.00 25.73 275 ILE A O 1
ATOM 2251 N N . ARG A 1 276 ? 23.891 25.459 1.856 1.00 20.53 276 ARG A N 1
ATOM 2252 C CA . ARG A 1 276 ? 24.748 26.226 2.762 1.00 20.53 276 ARG A CA 1
ATOM 2253 C C . ARG A 1 276 ? 26.125 25.572 2.783 1.00 20.53 276 ARG A C 1
ATOM 2255 O O . ARG A 1 276 ? 26.218 24.351 2.801 1.00 20.53 276 ARG A O 1
ATOM 2262 N N . ARG A 1 277 ? 27.123 26.447 2.645 1.00 29.72 277 ARG A N 1
ATOM 2263 C CA . ARG A 1 277 ? 28.560 26.170 2.687 1.00 29.72 277 ARG A CA 1
ATOM 2264 C C . ARG A 1 277 ? 28.950 25.380 3.924 1.00 29.72 277 ARG A C 1
ATOM 2266 O O . ARG A 1 277 ? 28.314 25.632 4.972 1.00 29.72 277 ARG A O 1
#

Organism: Salmonella enterica I (NCBI:txid59201)

Radius of gyration: 23.01 Å; Cα contacts (8 Å, |Δi|>4): 259; chains: 1; bounding box: 57×45×78 Å

Secondary structure (DSSP, 8-state):
--GGGGSSS-TT----SS--SS---HHHHHHHHHH----HHHHHHHHHHHHHHHHHHSGGGGG------------TTSSHHHHHHHHHHHHTT-EEEETTEEEETTHHHHTT---HHHHHHHHHHHTS-EEEE---HHHH--TT--SSHHHHHHHHHHHHHHTS-SS-HHHHHHHHHHHHTT-HHHHHHHHHHHHSS-HHHHGGGGGGSHHHHHHHHHHHH---HHHHHHHHHHTTTT----HHHHHHHHHHHHHHHTTS-EEEE------------

InterPro domains:
  IPR027417 P-loop containing nucleoside triphosphate hydrolase [SSF52540] (66-233)
  IPR045725 BrxC/PglY, N-terminal domain [PF19557] (22-97)

Mean predicted aligned error: 9.97 Å

pLDDT: mean 80.54, std 17.32, range [20.53, 94.69]

Nearest PDB structures (foldseek):
  1do0-assembly1_A  TM=2.733E-01  e=1.516E+00  Escherichia coli
  7lpc-assembly1_C  TM=1.255E-01  e=8.269E+00  Rattus norvegicus

Sequence (277 aa):
MNIEQIFEKRLDRNINGVVKAEQTDDASAWIELDEYVITRELEGHLRHFFESYVPATGPERIRMENKIGVWVSGFFGSGKSHFIKILSYLLSNRKVSHNGTERHAYSFFEDKIKDALFLADINKAVHHPTEVILFNIDSRANVDDKEDAILKVFLKVFNERVGYCADFPHIAHLERELAKRGQYDAFKTAFATITDSSWEKERDSYYFISDEMAEALSQATGQSVDASRQWVEQLDKNFPLDINNFCQWVKECWMKTAKISSSWWMKSASSSVKIRR